Protein AF-A0A9P1BW49-F1 (afdb_monomer)

Sequence (326 aa):
MEIGYDTSLISPILDAELVFAEFCSALKKQFYSEGESVFSNGSIAEMMYVTSHGDFCLGEDEGQRERSFSGEHNYFAEVALYVEAVTHQCTLAAESFAEVFVLTAASLAAVLWLGPGWPGWPSARANSPMCTTMFVEYANEYIRIYSDSIARHDMGDALDIQQRCNQKACFSNSFYLDLNVDERKILRTIDLRELEEKEGRTPPIRFVEHMMESNEQLFLEQLRSSFVELDPTDGLHARYGEPKEQEKVESGILSLMALVRNDYEAFTAPQKGPNRLSTTQWQQLQGVLEWAEPTPELLGDAYLGKGTLKLKALTVTRNGAVACTA

InterPro domains:
  IPR000595 Cyclic nucleotide-binding domain [PS50042] (22-112)
  IPR014710 RmlC-like jelly roll fold [G3DSA:2.60.120.10] (14-116)
  IPR018490 Cyclic nucleotide-binding domain superfamily [SSF51206] (20-112)

pLDDT: mean 83.9, std 17.55, range [25.36, 98.44]

Solvent-accessible surface area (backbone atoms only — not comparable to full-atom values): 18881 Å² total; per-residue (Å²): 136,82,82,78,75,73,63,78,72,59,51,63,59,57,50,51,54,50,50,50,53,46,48,62,67,53,43,44,82,45,77,41,50,61,76,35,67,80,44,49,42,69,38,72,33,68,36,21,39,33,39,54,42,38,32,36,33,33,20,67,47,96,90,47,76,76,46,74,55,63,58,53,79,50,74,42,53,62,62,21,50,79,40,85,82,40,56,33,86,37,20,37,30,21,69,25,66,23,34,35,36,34,40,37,33,68,50,52,45,54,52,50,50,47,68,94,72,64,90,89,61,83,86,87,63,71,62,41,65,67,60,36,50,48,50,51,53,26,51,54,45,26,52,53,48,46,52,56,38,60,75,66,66,64,77,57,62,69,62,58,54,49,54,51,25,52,51,51,17,47,71,68,19,68,63,49,41,70,75,58,59,54,68,78,64,36,73,91,66,57,69,62,60,71,57,70,68,38,89,89,53,46,53,48,53,57,49,42,47,50,57,74,74,47,87,71,82,86,53,68,66,57,52,28,51,26,35,62,54,54,24,83,73,81,4,57,31,41,57,72,68,35,64,68,58,42,52,49,49,52,50,50,52,53,37,52,49,20,55,76,68,70,34,65,63,72,49,38,65,86,43,56,80,94,71,38,77,49,73,68,58,48,53,54,52,48,53,52,47,62,74,62,63,78,44,52,65,58,51,42,46,57,69,71,57,48,101,53,89,73,77,82,73,81,75,83,86,76,91,80,89,78,91,77,93,129

Structure (mmCIF, N/CA/C/O backbone):
data_AF-A0A9P1BW49-F1
#
_entry.id   AF-A0A9P1BW49-F1
#
loop_
_atom_site.group_PDB
_atom_site.id
_atom_site.type_symbol
_atom_site.label_atom_id
_atom_site.label_alt_id
_atom_site.label_comp_id
_atom_site.label_asym_id
_atom_site.label_entity_id
_atom_site.label_seq_id
_atom_site.pdbx_PDB_ins_code
_atom_site.Cartn_x
_atom_site.Cartn_y
_atom_site.Cartn_z
_atom_site.occupancy
_atom_site.B_iso_or_equiv
_atom_site.auth_seq_id
_atom_site.auth_comp_id
_atom_site.auth_asym_id
_atom_site.auth_atom_id
_atom_site.pdbx_PDB_model_num
ATOM 1 N N . MET A 1 1 ? 25.707 -38.884 10.960 1.00 38.16 1 MET A N 1
ATOM 2 C CA . MET A 1 1 ? 25.403 -37.758 10.058 1.00 38.16 1 MET A CA 1
ATOM 3 C C . MET A 1 1 ? 24.039 -37.262 10.494 1.00 38.16 1 MET A C 1
ATOM 5 O O . MET A 1 1 ? 23.032 -37.794 10.054 1.00 38.16 1 MET A O 1
ATOM 9 N N . GLU A 1 2 ? 24.023 -36.404 11.511 1.00 32.81 2 GLU A N 1
ATOM 10 C CA . GLU A 1 2 ? 22.788 -35.809 12.021 1.00 32.81 2 GLU A CA 1
ATOM 11 C C . GLU A 1 2 ? 22.379 -34.707 11.050 1.00 32.81 2 GLU A C 1
ATOM 13 O O . GLU A 1 2 ? 23.165 -33.806 10.756 1.00 32.81 2 GLU A O 1
ATOM 18 N N . ILE A 1 3 ? 21.174 -34.825 10.499 1.00 37.94 3 ILE A N 1
ATOM 19 C CA . ILE A 1 3 ? 20.542 -33.754 9.739 1.00 37.94 3 ILE A CA 1
ATOM 20 C C . ILE A 1 3 ? 20.136 -32.722 10.789 1.00 37.94 3 ILE A C 1
ATOM 22 O O . ILE A 1 3 ? 19.127 -32.888 11.470 1.00 37.94 3 ILE A O 1
ATOM 26 N N . GLY A 1 4 ? 20.981 -31.712 10.991 1.00 40.31 4 GLY A N 1
ATOM 27 C CA . GLY A 1 4 ? 20.629 -30.553 11.797 1.00 40.31 4 GLY A CA 1
ATOM 28 C C . GLY A 1 4 ? 19.467 -29.844 11.118 1.00 40.31 4 GLY A C 1
ATOM 29 O O . GLY A 1 4 ? 19.652 -29.227 10.071 1.00 40.31 4 GLY A O 1
ATOM 30 N N . TYR A 1 5 ? 18.266 -29.978 11.674 1.00 40.19 5 TYR A N 1
ATOM 31 C CA . TYR A 1 5 ? 17.154 -29.118 11.300 1.00 40.19 5 TYR A CA 1
ATOM 32 C C . TYR A 1 5 ? 17.507 -27.705 11.756 1.00 40.19 5 TYR A C 1
ATOM 34 O O . TYR A 1 5 ? 17.769 -27.478 12.937 1.00 40.19 5 TYR A O 1
ATOM 42 N N . ASP A 1 6 ? 17.573 -26.783 10.804 1.00 46.72 6 ASP A N 1
ATOM 43 C CA . ASP A 1 6 ? 17.852 -25.379 11.061 1.00 46.72 6 ASP A CA 1
ATOM 44 C C . ASP A 1 6 ? 16.687 -24.775 11.861 1.00 46.72 6 ASP A C 1
ATOM 46 O O . ASP A 1 6 ? 15.623 -24.456 11.330 1.00 46.72 6 ASP A O 1
ATOM 50 N N . THR A 1 7 ? 16.863 -24.677 13.180 1.00 48.06 7 THR A N 1
ATOM 51 C CA . THR A 1 7 ? 15.869 -24.134 14.118 1.00 48.06 7 THR A CA 1
ATOM 52 C C . THR A 1 7 ? 15.652 -22.628 13.945 1.00 48.06 7 THR A C 1
ATOM 54 O O . THR A 1 7 ? 14.779 -22.070 14.607 1.00 48.06 7 THR A O 1
ATOM 57 N N . SER A 1 8 ? 16.404 -21.957 13.062 1.00 55.28 8 SER A N 1
ATOM 58 C CA . SER A 1 8 ? 16.257 -20.520 12.798 1.00 55.28 8 SER A CA 1
ATOM 59 C C . SER A 1 8 ? 14.892 -20.139 12.212 1.00 55.28 8 SER A C 1
ATOM 61 O O . SER A 1 8 ? 14.438 -19.020 12.435 1.00 55.28 8 SER A O 1
ATOM 63 N N . LEU A 1 9 ? 14.192 -21.068 11.547 1.00 53.03 9 LEU A N 1
ATOM 64 C CA . LEU A 1 9 ? 12.862 -20.828 10.966 1.00 53.03 9 LEU A CA 1
ATOM 65 C C . LEU A 1 9 ? 11.690 -21.070 11.933 1.00 53.03 9 LEU A C 1
ATOM 67 O O . LEU A 1 9 ? 10.582 -20.623 11.659 1.00 53.03 9 LEU A O 1
ATOM 71 N N . ILE A 1 10 ? 11.907 -21.750 13.065 1.00 56.22 10 ILE A N 1
ATOM 72 C CA . ILE A 1 10 ? 10.852 -21.992 14.071 1.00 56.22 10 ILE A CA 1
ATOM 73 C C . ILE A 1 10 ? 10.679 -20.765 14.987 1.00 56.22 10 ILE A C 1
ATOM 75 O O . ILE A 1 10 ? 9.592 -20.523 15.506 1.00 56.22 10 ILE A O 1
ATOM 79 N N . SER A 1 11 ? 11.731 -19.956 15.146 1.00 63.47 11 SER A N 1
ATOM 80 C CA . SER A 1 11 ? 11.730 -18.776 16.024 1.00 63.47 11 SER A CA 1
ATOM 81 C C . SER A 1 11 ? 10.705 -17.691 15.639 1.00 63.47 11 SER A C 1
ATOM 83 O O . SER A 1 11 ? 9.986 -17.244 16.528 1.00 63.47 11 SER A O 1
ATOM 85 N N . PRO A 1 12 ? 10.564 -17.271 14.362 1.00 65.62 12 PRO A N 1
ATOM 86 C CA . PRO A 1 12 ? 9.748 -16.099 14.023 1.00 65.62 12 PRO A CA 1
ATOM 87 C C . PRO A 1 12 ? 8.241 -16.319 14.198 1.00 65.62 12 PRO A C 1
ATOM 89 O O . PRO A 1 12 ? 7.521 -15.392 14.557 1.00 65.62 12 PRO A O 1
ATOM 92 N N . ILE A 1 13 ? 7.763 -17.545 13.957 1.00 69.69 13 ILE A N 1
ATOM 93 C CA . ILE A 1 13 ? 6.340 -17.893 14.089 1.00 69.69 13 ILE A CA 1
ATOM 94 C C . ILE A 1 13 ? 5.928 -17.864 15.565 1.00 69.69 13 ILE A C 1
ATOM 96 O O . ILE A 1 13 ? 4.910 -17.269 15.910 1.00 69.69 13 ILE A O 1
ATOM 100 N N . LEU A 1 14 ? 6.755 -18.440 16.444 1.00 70.62 14 LEU A N 1
ATOM 101 C CA . LEU A 1 14 ? 6.507 -18.433 17.888 1.00 70.62 14 LEU A CA 1
ATOM 102 C C . LEU A 1 14 ? 6.538 -17.011 18.470 1.00 70.62 14 LEU A C 1
ATOM 104 O O . LEU A 1 14 ? 5.748 -16.692 19.360 1.00 70.62 14 LEU A O 1
ATOM 108 N N . ASP A 1 15 ? 7.407 -16.143 17.946 1.00 76.38 15 ASP A N 1
ATOM 109 C CA . ASP A 1 15 ? 7.458 -14.737 18.352 1.00 76.38 15 ASP A CA 1
ATOM 110 C C . ASP A 1 15 ? 6.184 -13.980 17.944 1.00 76.38 15 ASP A C 1
ATOM 112 O O . ASP A 1 15 ? 5.653 -13.200 18.736 1.00 76.38 15 ASP A O 1
ATOM 116 N N . ALA A 1 16 ? 5.659 -14.232 16.740 1.00 81.94 16 ALA A N 1
ATOM 117 C CA . ALA A 1 16 ? 4.427 -13.605 16.264 1.00 81.94 16 ALA A CA 1
ATOM 118 C C . ALA A 1 16 ? 3.202 -14.016 17.100 1.00 81.94 16 ALA A C 1
ATOM 120 O O . ALA A 1 16 ? 2.388 -13.163 17.453 1.00 81.94 16 ALA A O 1
ATOM 121 N N . GLU A 1 17 ? 3.090 -15.296 17.473 1.00 85.38 17 GLU A N 1
ATOM 122 C CA . GLU A 1 17 ? 2.011 -15.788 18.343 1.00 85.38 17 GLU A CA 1
ATOM 123 C C . GLU A 1 17 ? 2.044 -15.132 19.730 1.00 85.38 17 GLU A C 1
ATOM 125 O O . GLU A 1 17 ? 1.000 -14.740 20.261 1.00 85.38 17 GLU A O 1
ATOM 130 N N . LEU A 1 18 ? 3.238 -14.961 20.309 1.00 85.31 18 LEU A N 1
ATOM 131 C CA . LEU A 1 18 ? 3.393 -14.290 21.598 1.00 85.31 18 LEU A CA 1
ATOM 132 C C . LEU A 1 18 ? 3.017 -12.807 21.502 1.00 85.31 18 LEU A C 1
ATOM 134 O O . LEU A 1 18 ? 2.259 -12.313 22.336 1.00 85.31 18 LEU A O 1
ATOM 138 N N . VAL A 1 19 ? 3.511 -12.101 20.479 1.00 86.94 19 VAL A N 1
ATOM 139 C CA . VAL A 1 19 ? 3.176 -10.685 20.254 1.00 86.94 19 VAL A CA 1
ATOM 140 C C . VAL A 1 19 ? 1.673 -10.515 20.037 1.00 86.94 19 VAL A C 1
ATOM 142 O O . VAL A 1 19 ? 1.081 -9.585 20.579 1.00 86.94 19 VAL A O 1
ATOM 145 N N . PHE A 1 20 ? 1.029 -11.437 19.320 1.00 89.88 20 PHE A N 1
ATOM 146 C CA . PHE A 1 20 ? -0.420 -11.433 19.146 1.00 89.88 20 PHE A CA 1
ATOM 147 C C . PHE A 1 20 ? -1.173 -11.639 20.469 1.00 89.88 20 PHE A C 1
ATOM 149 O O . PHE A 1 20 ? -2.131 -10.917 20.750 1.00 89.88 20 PHE A O 1
ATOM 156 N N . ALA A 1 21 ? -0.735 -12.577 21.313 1.00 89.94 21 ALA A N 1
ATOM 157 C CA . ALA A 1 21 ? -1.332 -12.785 22.632 1.00 89.94 21 ALA A CA 1
ATOM 158 C C . ALA A 1 21 ? -1.193 -11.540 23.530 1.00 89.94 21 ALA A C 1
ATOM 160 O O . ALA A 1 21 ? -2.150 -11.146 24.200 1.00 89.94 21 ALA A O 1
ATOM 161 N N . GLU A 1 22 ? -0.031 -10.883 23.509 1.00 90.12 22 GLU A N 1
ATOM 162 C CA . GLU A 1 22 ? 0.202 -9.635 24.243 1.00 90.12 22 GLU A CA 1
ATOM 163 C C . GLU A 1 22 ? -0.652 -8.485 23.686 1.00 90.12 22 GLU A C 1
ATOM 165 O O . GLU A 1 22 ? -1.265 -7.753 24.465 1.00 90.12 22 GLU A O 1
ATOM 170 N N . PHE A 1 23 ? -0.792 -8.376 22.361 1.00 91.75 23 PHE A N 1
ATOM 171 C CA . PHE A 1 23 ? -1.699 -7.423 21.715 1.00 91.75 23 PHE A CA 1
ATOM 172 C C . PHE A 1 23 ? -3.146 -7.629 22.179 1.00 91.75 23 PHE A C 1
ATOM 174 O O . PHE A 1 23 ? -3.810 -6.675 22.586 1.00 91.75 23 PHE A O 1
ATOM 181 N N . CYS A 1 24 ? -3.614 -8.880 22.210 1.00 93.12 24 CYS A N 1
ATOM 182 C CA . CYS A 1 24 ? -4.937 -9.219 22.732 1.00 93.12 24 CYS A CA 1
ATOM 183 C C . CYS A 1 24 ? -5.092 -8.822 24.207 1.00 93.12 24 CYS A C 1
ATOM 185 O O . CYS A 1 24 ? -6.151 -8.350 24.609 1.00 93.12 24 CYS A O 1
ATOM 187 N N . SER A 1 25 ? -4.039 -8.977 25.015 1.00 92.94 25 SER A N 1
ATOM 188 C CA . SER A 1 25 ? -4.052 -8.588 26.431 1.00 92.94 25 SER A CA 1
ATOM 189 C C . SER A 1 25 ? -4.035 -7.069 26.652 1.00 92.94 25 SER A C 1
ATOM 191 O O . SER A 1 25 ? -4.512 -6.587 27.681 1.00 92.94 25 SER A O 1
ATOM 193 N N . ALA A 1 26 ? -3.503 -6.310 25.691 1.00 94.81 26 ALA A N 1
ATOM 194 C CA . ALA A 1 26 ? -3.429 -4.854 25.743 1.00 94.81 26 ALA A CA 1
ATOM 195 C C . ALA A 1 26 ? -4.765 -4.175 25.403 1.00 94.81 26 ALA A C 1
ATOM 197 O O . ALA A 1 26 ? -4.957 -3.004 25.748 1.00 94.81 26 ALA A O 1
ATOM 198 N N . LEU A 1 27 ? -5.690 -4.897 24.761 1.00 97.19 27 LEU A N 1
ATOM 199 C CA . LEU A 1 27 ? -7.037 -4.417 24.478 1.00 97.19 27 LEU A CA 1
ATOM 200 C C . LEU A 1 27 ? -7.821 -4.205 25.775 1.00 97.19 27 LEU A C 1
ATOM 202 O O . LEU A 1 27 ? -7.974 -5.105 26.603 1.00 97.19 27 LEU A O 1
ATOM 206 N N . LYS A 1 28 ? -8.370 -3.001 25.939 1.00 98.06 28 LYS A N 1
ATOM 207 C CA . LYS A 1 28 ? -9.225 -2.664 27.078 1.00 98.06 28 LYS A CA 1
ATOM 208 C C . LYS A 1 28 ? -10.680 -2.743 26.668 1.00 98.06 28 LYS A C 1
ATOM 210 O O . LYS A 1 28 ? -11.101 -2.091 25.721 1.00 98.06 28 LYS A O 1
ATOM 215 N N . LYS A 1 29 ? -11.454 -3.512 27.418 1.00 98.00 29 LYS A N 1
ATOM 216 C CA . LYS A 1 29 ? -12.894 -3.635 27.219 1.00 98.00 29 LYS A CA 1
ATOM 217 C C . LYS A 1 29 ? -13.623 -2.423 27.798 1.00 98.00 29 LYS A C 1
ATOM 219 O O . LYS A 1 29 ? -13.400 -2.073 28.957 1.00 98.00 29 LYS A O 1
ATOM 224 N N . GLN A 1 30 ? -14.493 -1.815 27.001 1.00 98.44 30 GLN A N 1
ATOM 225 C CA . GLN A 1 30 ? -15.404 -0.744 27.393 1.00 98.44 30 GLN A CA 1
ATOM 226 C C . GLN A 1 30 ? -16.845 -1.139 27.068 1.00 98.44 30 GLN A C 1
ATOM 228 O O . GLN A 1 30 ? -17.098 -1.920 26.147 1.00 98.44 30 GLN A O 1
ATOM 233 N N . PHE A 1 31 ? -17.776 -0.620 27.862 1.00 98.19 31 PHE A N 1
ATOM 234 C CA . PHE A 1 31 ? -19.201 -0.875 27.713 1.00 98.19 31 PHE A CA 1
ATOM 235 C C . PHE A 1 31 ? -19.929 0.433 27.477 1.00 98.19 31 PHE A C 1
ATOM 237 O O . PHE A 1 31 ? -19.641 1.415 28.158 1.00 98.19 31 PHE A O 1
ATOM 244 N N . TYR A 1 32 ? -20.891 0.390 26.566 1.00 98.19 32 TYR A N 1
ATOM 245 C CA . TYR A 1 32 ? -21.710 1.528 26.185 1.00 98.19 32 TYR A CA 1
ATOM 246 C C . TYR A 1 32 ? -23.181 1.178 26.376 1.00 98.19 32 TYR A C 1
ATOM 248 O O . TYR A 1 32 ? -23.611 0.049 26.108 1.00 98.19 32 TYR A O 1
ATOM 256 N N . SER A 1 33 ? -23.942 2.137 26.891 1.00 98.19 33 SER A N 1
ATOM 257 C CA . SER A 1 33 ? -25.391 2.002 27.040 1.00 98.19 33 SER A CA 1
ATOM 258 C C . SER A 1 33 ? -26.104 2.308 25.723 1.00 98.19 33 SER A C 1
ATOM 260 O O . SER A 1 33 ? -25.558 2.975 24.849 1.00 98.19 33 SER A O 1
ATOM 262 N N . GLU A 1 34 ? -27.350 1.854 25.589 1.00 97.69 34 GLU A N 1
ATOM 263 C CA . GLU A 1 34 ? -28.186 2.200 24.435 1.00 97.69 34 GLU A CA 1
ATOM 264 C C . GLU A 1 34 ? -28.306 3.727 24.279 1.00 97.69 34 GLU A C 1
ATOM 266 O O . GLU A 1 34 ? -28.638 4.443 25.227 1.00 97.69 34 GLU A O 1
ATOM 271 N N . GLY A 1 35 ? -28.036 4.210 23.067 1.00 95.38 35 GLY A N 1
ATOM 272 C CA . GLY A 1 35 ? -28.029 5.623 22.697 1.00 95.38 35 GLY A CA 1
ATOM 273 C C . GLY A 1 35 ? -26.725 6.363 23.007 1.00 95.38 35 GLY A C 1
ATOM 274 O O . GLY A 1 35 ? -26.623 7.541 22.675 1.00 95.38 35 GLY A O 1
ATOM 275 N N . GLU A 1 36 ? -25.738 5.717 23.631 1.00 97.50 36 GLU A N 1
ATOM 276 C CA . GLU A 1 36 ? -24.445 6.332 23.932 1.00 97.50 36 GLU A CA 1
ATOM 277 C C . GLU A 1 36 ? -23.532 6.342 22.697 1.00 97.50 36 GLU A C 1
ATOM 279 O O . GLU A 1 36 ? -23.382 5.333 22.000 1.00 97.50 36 GLU A O 1
ATOM 284 N N . SER A 1 37 ? -22.898 7.485 22.434 1.00 97.44 37 SER A N 1
ATOM 285 C CA . SER A 1 37 ? -21.881 7.609 21.389 1.00 97.44 37 SER A CA 1
ATOM 286 C C . SER A 1 37 ? -20.576 6.954 21.846 1.00 97.44 37 SER A C 1
ATOM 288 O O . SER A 1 37 ? -20.018 7.319 22.880 1.00 97.44 37 SER A O 1
ATOM 290 N N . VAL A 1 38 ? -20.060 6.017 21.050 1.00 97.19 38 VAL A N 1
ATOM 291 C CA . VAL A 1 38 ? -18.715 5.445 21.218 1.00 97.19 38 VAL A CA 1
ATOM 292 C C . VAL A 1 38 ? -17.663 6.509 20.905 1.00 97.19 38 VAL A C 1
ATOM 294 O O . VAL A 1 38 ? -16.709 6.689 21.660 1.00 97.19 38 VAL A O 1
ATOM 297 N N . PHE A 1 39 ? -17.873 7.238 19.808 1.00 97.56 39 PHE A N 1
ATOM 298 C CA . PHE A 1 39 ? -17.156 8.458 19.443 1.00 97.56 39 PHE A CA 1
ATOM 299 C C . PHE A 1 39 ? -18.042 9.326 18.543 1.00 97.56 39 PHE A C 1
ATOM 301 O O . PHE A 1 39 ? -18.957 8.816 17.891 1.00 97.56 39 PHE A O 1
ATOM 308 N N . SER A 1 40 ? -17.743 10.622 18.477 1.00 97.00 40 SER A N 1
ATOM 309 C CA . SER A 1 40 ? -18.514 11.593 17.695 1.00 97.00 40 SER A CA 1
ATOM 310 C C . SER A 1 40 ? -17.691 12.154 16.541 1.00 97.00 40 SER A C 1
ATOM 312 O O . SER A 1 40 ? -16.479 12.342 16.655 1.00 97.00 40 SER A O 1
ATOM 314 N N . ASN A 1 41 ? -18.356 12.476 15.436 1.00 95.75 41 ASN A N 1
ATOM 315 C CA . ASN A 1 41 ? -17.726 13.144 14.305 1.00 95.75 41 ASN A CA 1
ATOM 316 C C . ASN A 1 41 ? -17.037 14.450 14.746 1.00 95.75 41 ASN A C 1
ATOM 318 O O . ASN A 1 41 ? -17.558 15.212 15.561 1.00 95.75 41 ASN A O 1
ATOM 322 N N . GLY A 1 42 ? -15.831 14.690 14.234 1.00 95.50 42 GLY A N 1
ATOM 323 C CA . GLY A 1 42 ? -15.003 15.843 14.576 1.00 95.50 42 GLY A CA 1
ATOM 324 C C . GLY A 1 42 ? -14.263 15.745 15.914 1.00 95.50 42 GLY A C 1
ATOM 325 O O . GLY A 1 42 ? -13.393 16.581 16.167 1.00 95.50 42 GLY A O 1
ATOM 326 N N . SER A 1 43 ? -14.533 14.741 16.760 1.00 97.25 43 SER A N 1
ATOM 327 C CA . SER A 1 43 ? -13.742 14.535 17.977 1.00 97.25 43 SER A CA 1
ATOM 328 C C . SER A 1 43 ? -12.355 13.988 17.641 1.00 97.25 43 SER A C 1
ATOM 330 O O . SER A 1 43 ? -12.156 13.336 16.615 1.00 97.25 43 SER A O 1
ATOM 332 N N . ILE A 1 44 ? -11.377 14.248 18.510 1.00 97.75 44 ILE A N 1
ATOM 333 C CA . ILE A 1 44 ? -10.027 13.698 18.356 1.00 97.75 44 ILE A CA 1
ATOM 334 C C . ILE A 1 44 ? -10.073 12.191 18.630 1.00 97.75 44 ILE A C 1
ATOM 336 O O . ILE A 1 44 ? -10.615 11.754 19.644 1.00 97.75 44 ILE A O 1
ATOM 340 N N . ALA A 1 45 ? -9.499 11.412 17.721 1.00 97.62 45 ALA A N 1
ATOM 341 C CA . ALA A 1 45 ? -9.311 9.982 17.857 1.00 97.62 45 ALA A CA 1
ATOM 342 C C . ALA A 1 45 ? -8.014 9.709 18.630 1.00 97.62 45 ALA A C 1
ATOM 344 O O . ALA A 1 45 ? -6.915 9.942 18.132 1.00 97.62 45 ALA A O 1
ATOM 345 N N . GLU A 1 46 ? -8.147 9.219 19.862 1.00 97.06 46 GLU A N 1
ATOM 346 C CA . GLU A 1 46 ? -7.011 8.881 20.740 1.00 97.06 46 GLU A CA 1
ATOM 347 C C . GLU A 1 46 ? -6.690 7.375 20.753 1.00 97.06 46 GLU A C 1
ATOM 349 O O . GLU A 1 46 ? -5.662 6.939 21.280 1.00 97.06 46 GLU A O 1
ATOM 354 N N . MET A 1 47 ? -7.594 6.560 20.208 1.00 97.81 47 MET A N 1
ATOM 355 C CA . MET A 1 47 ? -7.534 5.104 20.249 1.00 97.81 47 MET A CA 1
ATOM 356 C C . MET A 1 47 ? -8.231 4.482 19.041 1.00 97.81 47 MET A C 1
ATOM 358 O O . MET A 1 47 ? -9.096 5.099 18.423 1.00 97.81 47 MET A O 1
ATOM 362 N N . MET A 1 48 ? -7.849 3.245 18.733 1.00 97.81 48 MET A N 1
ATOM 363 C CA . MET A 1 48 ? -8.578 2.371 17.822 1.00 97.81 48 MET A CA 1
ATOM 364 C C . MET A 1 48 ? -9.694 1.659 18.587 1.00 97.81 48 MET A C 1
ATOM 366 O O . MET A 1 48 ? -9.494 1.260 19.738 1.00 97.81 48 MET A O 1
ATOM 370 N N . TYR A 1 49 ? -10.828 1.445 17.927 1.00 97.81 49 TYR A N 1
ATOM 371 C CA . TYR A 1 49 ? -11.998 0.761 18.471 1.00 97.81 49 TYR A CA 1
ATOM 372 C C . TYR A 1 49 ? -12.278 -0.512 17.674 1.00 97.81 49 TYR A C 1
ATOM 374 O O . TYR A 1 49 ? -12.217 -0.499 16.446 1.00 97.81 49 TYR A O 1
ATOM 382 N N . VAL A 1 50 ? -12.611 -1.597 18.368 1.00 97.19 50 VAL A N 1
ATOM 383 C CA . VAL A 1 50 ? -13.017 -2.877 17.781 1.00 97.19 50 VAL A CA 1
ATOM 384 C C . VAL A 1 50 ? -14.347 -3.283 18.391 1.00 97.19 50 VAL A C 1
ATOM 386 O O . VAL A 1 50 ? -14.429 -3.551 19.593 1.00 97.19 50 VAL A O 1
ATOM 389 N N . THR A 1 51 ? -15.401 -3.315 17.584 1.00 97.12 51 THR A N 1
ATOM 390 C CA . THR A 1 51 ? -16.723 -3.735 18.056 1.00 97.12 51 THR A CA 1
ATOM 391 C C . THR A 1 51 ? -16.740 -5.239 18.343 1.00 97.12 51 THR A C 1
ATOM 393 O O . THR A 1 51 ? -16.067 -6.033 17.683 1.00 97.12 51 THR A O 1
ATOM 396 N N . SER A 1 52 ? -17.468 -5.649 19.382 1.00 96.19 52 SER A N 1
ATOM 397 C CA . SER A 1 52 ? -17.516 -7.047 19.827 1.00 96.19 52 SER A CA 1
ATOM 398 C C . SER A 1 52 ? -18.947 -7.556 19.939 1.00 96.19 52 SER A C 1
ATOM 400 O O . SER A 1 52 ? -19.354 -8.439 19.189 1.00 96.19 52 SER A O 1
ATOM 402 N N . HIS A 1 53 ? -19.730 -6.980 20.851 1.00 96.94 53 HIS A N 1
ATOM 403 C CA . HIS A 1 53 ? -21.112 -7.381 21.098 1.00 96.94 53 HIS A CA 1
ATOM 404 C C . HIS A 1 53 ? -22.025 -6.157 21.118 1.00 96.94 53 HIS A C 1
ATOM 406 O O . HIS A 1 53 ? -21.587 -5.075 21.500 1.00 96.94 53 HIS A O 1
ATOM 412 N N . GLY A 1 54 ? -23.285 -6.344 20.732 1.00 97.12 54 GLY A N 1
ATOM 413 C CA . GLY A 1 54 ? -24.289 -5.290 20.635 1.00 97.12 54 GLY A CA 1
ATOM 414 C C . GLY A 1 54 ? -24.577 -4.849 19.201 1.00 97.12 54 GLY A C 1
ATOM 415 O O . GLY A 1 54 ? -23.956 -5.320 18.242 1.00 97.12 54 GLY A O 1
ATOM 416 N N . ASP A 1 55 ? -25.548 -3.951 19.104 1.00 97.50 55 ASP A N 1
ATOM 417 C CA . ASP A 1 55 ? -25.987 -3.293 17.884 1.00 97.50 55 ASP A CA 1
ATOM 418 C C . ASP A 1 55 ? -25.395 -1.885 17.840 1.00 97.50 55 ASP A C 1
ATOM 420 O O . ASP A 1 55 ? -25.355 -1.179 18.852 1.00 97.50 55 ASP A O 1
ATOM 424 N N . PHE A 1 56 ? -24.930 -1.476 16.666 1.00 96.94 56 PHE A N 1
ATOM 425 C CA . PHE A 1 56 ? -24.278 -0.191 16.453 1.00 96.94 56 PHE A CA 1
ATOM 426 C C . PHE A 1 56 ? -24.877 0.508 15.241 1.00 96.94 56 PHE A C 1
ATOM 428 O O . PHE A 1 56 ? -25.272 -0.150 14.277 1.00 96.94 56 PHE A O 1
ATOM 435 N N . CYS A 1 57 ? -24.864 1.839 15.260 1.00 95.62 57 CYS A N 1
ATOM 436 C CA . CYS A 1 57 ? -25.144 2.656 14.090 1.00 95.62 57 CYS A CA 1
ATOM 437 C C . CYS A 1 57 ? -24.030 3.670 13.819 1.00 95.62 57 CYS A C 1
ATOM 439 O O . CYS A 1 57 ? -23.418 4.225 14.733 1.00 95.62 57 CYS A O 1
ATOM 441 N N . LEU A 1 58 ? -23.777 3.885 12.532 1.00 95.12 58 LEU A N 1
ATOM 442 C CA . LEU A 1 58 ? -22.838 4.851 11.983 1.00 95.12 58 LEU A CA 1
ATOM 443 C C . LEU A 1 58 ? -23.619 5.966 11.274 1.00 95.12 58 LEU A C 1
ATOM 445 O O . LEU A 1 58 ? -24.601 5.683 10.577 1.00 95.12 58 LEU A O 1
ATOM 449 N N . GLY A 1 59 ? -23.169 7.210 11.422 1.00 93.00 59 GLY A N 1
ATOM 450 C CA . GLY A 1 59 ? -23.676 8.356 10.660 1.00 93.00 59 GLY A CA 1
ATOM 451 C C . GLY A 1 59 ? -22.809 9.605 10.816 1.00 93.00 59 GLY A C 1
ATOM 452 O O . GLY A 1 59 ? -21.899 9.631 11.645 1.00 93.00 59 GLY A O 1
ATOM 453 N N . GLU A 1 60 ? -23.061 10.642 10.015 1.00 87.88 60 GLU A N 1
ATOM 454 C CA . GLU A 1 60 ? -22.281 11.890 10.057 1.00 87.88 60 GLU A CA 1
ATOM 455 C C . GLU A 1 60 ? -22.521 12.692 11.346 1.00 87.88 60 GLU A C 1
ATOM 457 O O . GLU A 1 60 ? -21.566 13.140 11.980 1.00 87.88 60 GLU A O 1
ATOM 462 N N . ASP A 1 61 ? -23.779 12.811 11.772 1.00 86.12 61 ASP A N 1
ATOM 463 C CA . ASP A 1 61 ? -24.204 13.624 12.915 1.00 86.12 61 ASP A CA 1
ATOM 464 C C . ASP A 1 61 ? -24.971 12.797 13.956 1.00 86.12 61 ASP A C 1
ATOM 466 O O . ASP A 1 61 ? -25.565 11.758 13.651 1.00 86.12 61 ASP A O 1
ATOM 470 N N . GLU A 1 62 ? -25.024 13.291 15.198 1.00 78.94 62 GLU A N 1
ATOM 471 C CA . GLU A 1 62 ? -25.830 12.677 16.257 1.00 78.94 62 GLU A CA 1
ATOM 472 C C . GLU A 1 62 ? -27.306 12.565 15.834 1.00 78.94 62 GLU A C 1
ATOM 474 O O . GLU A 1 62 ? -28.004 13.556 15.615 1.00 78.94 62 GLU A O 1
ATOM 479 N N . GLY A 1 63 ? -27.790 11.325 15.726 1.00 77.00 63 GLY A N 1
ATOM 480 C CA . GLY A 1 63 ? -29.174 11.009 15.370 1.00 77.00 63 GLY A CA 1
ATOM 481 C C . GLY A 1 63 ? -29.422 10.739 13.883 1.00 77.00 63 GLY A C 1
ATOM 482 O O . GLY A 1 63 ? -30.509 10.261 13.549 1.00 77.00 63 GLY A O 1
ATOM 483 N N . GLN A 1 64 ? -28.445 10.967 13.000 1.00 84.19 64 GLN A N 1
ATOM 484 C CA . GLN A 1 64 ? -28.508 10.460 11.629 1.00 84.19 64 GLN A CA 1
ATOM 485 C C . GLN A 1 64 ? -27.983 9.024 11.584 1.00 84.19 64 GLN A C 1
ATOM 487 O O . GLN A 1 64 ? -26.890 8.737 12.058 1.00 84.19 64 GLN A O 1
ATOM 492 N N . ARG A 1 65 ? -28.788 8.109 11.035 1.00 85.50 65 ARG A N 1
ATOM 493 C CA . ARG A 1 65 ? -28.432 6.692 10.889 1.00 85.50 65 ARG A CA 1
ATOM 494 C C . ARG A 1 65 ? -28.232 6.383 9.417 1.00 85.50 65 ARG A C 1
ATOM 496 O O . ARG A 1 65 ? -29.199 6.399 8.657 1.00 85.50 65 ARG A O 1
ATOM 503 N N . GLU A 1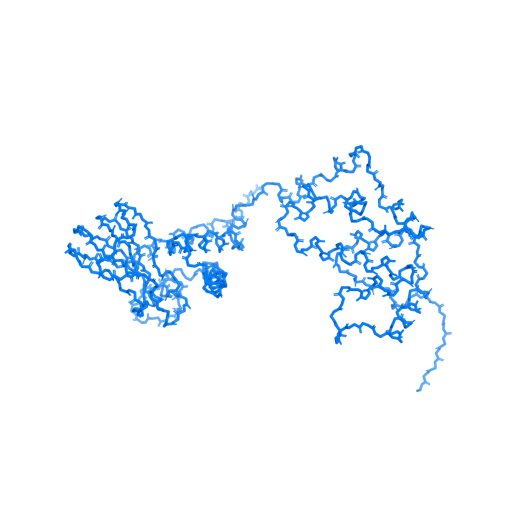 66 ? -27.001 6.087 9.034 1.00 88.62 66 GLU A N 1
ATOM 504 C CA . GLU A 1 66 ? -26.665 5.690 7.666 1.00 88.62 66 GLU A CA 1
ATOM 505 C C . GLU A 1 66 ? -26.520 4.177 7.554 1.00 88.62 66 GLU A C 1
ATOM 507 O O . GLU A 1 66 ? -27.052 3.564 6.627 1.00 88.62 66 GLU A O 1
ATOM 512 N N . ARG A 1 67 ? -25.845 3.560 8.530 1.00 91.56 67 ARG A N 1
ATOM 513 C CA . ARG A 1 67 ? -25.552 2.127 8.529 1.00 91.56 67 ARG A CA 1
ATOM 514 C C . ARG A 1 67 ? -25.683 1.559 9.934 1.00 91.56 67 ARG A C 1
ATOM 516 O O . ARG A 1 67 ? -25.040 2.056 10.849 1.00 91.56 67 ARG A O 1
ATOM 523 N N . SER A 1 68 ? -26.473 0.500 10.088 1.00 93.69 68 SER A N 1
ATOM 524 C CA . SER A 1 68 ? -26.538 -0.284 11.327 1.00 93.69 68 SER A CA 1
ATOM 525 C C . SER A 1 68 ? -25.941 -1.668 11.106 1.00 93.69 68 SER A C 1
ATOM 527 O O . SER A 1 68 ? -26.091 -2.248 10.028 1.00 93.69 68 SER A O 1
ATOM 529 N N . PHE A 1 69 ? -25.281 -2.204 12.125 1.00 94.69 69 PHE A N 1
ATOM 530 C CA . PHE A 1 69 ? -24.709 -3.549 12.117 1.00 94.69 69 PHE A CA 1
ATOM 531 C C . PHE A 1 69 ? -24.759 -4.164 13.521 1.00 94.69 69 PHE A C 1
ATOM 533 O O . PHE A 1 69 ? -24.813 -3.452 14.522 1.00 94.69 69 PHE A O 1
ATOM 540 N N . SER A 1 70 ? -24.768 -5.497 13.592 1.00 94.69 70 SER A N 1
ATOM 541 C CA . SER A 1 70 ? -24.957 -6.257 14.834 1.00 94.69 70 SER A CA 1
ATOM 542 C C . SER A 1 70 ? -23.911 -7.354 14.953 1.00 94.69 70 SER A C 1
ATOM 544 O O . SER A 1 70 ? -23.758 -8.162 14.037 1.00 94.69 70 SER A O 1
ATOM 546 N N . GLY A 1 71 ? -23.187 -7.385 16.075 1.00 83.62 71 GLY A N 1
ATOM 547 C CA . GLY A 1 71 ? -22.231 -8.456 16.389 1.00 83.62 71 GLY A CA 1
ATOM 548 C C . GLY A 1 71 ? -21.048 -8.603 15.422 1.00 83.62 71 GLY A C 1
ATOM 549 O O . GLY A 1 71 ? -20.368 -9.627 15.448 1.00 83.62 71 GLY A O 1
ATOM 550 N N . GLU A 1 72 ? -20.802 -7.617 14.560 1.00 85.81 72 GLU A N 1
ATOM 551 C CA . GLU A 1 72 ? -19.654 -7.610 13.654 1.00 85.81 72 GLU A CA 1
ATOM 552 C C . GLU A 1 72 ? -18.402 -7.067 14.357 1.00 85.81 72 GLU A C 1
ATOM 554 O O . GLU A 1 72 ? -18.479 -6.131 15.158 1.00 85.81 72 GLU A O 1
ATOM 559 N N . HIS A 1 73 ? -17.237 -7.632 14.027 1.00 92.94 73 HIS A N 1
ATOM 560 C CA . HIS A 1 73 ? -15.927 -7.170 14.495 1.00 92.94 73 HIS A CA 1
ATOM 561 C C . HIS A 1 73 ? -15.346 -6.121 13.548 1.00 92.94 73 HIS A C 1
ATOM 563 O O . HIS A 1 73 ? -14.434 -6.397 12.769 1.00 92.94 73 HIS A O 1
ATOM 569 N N . ASN A 1 74 ? -15.915 -4.921 13.601 1.00 94.38 74 ASN A N 1
ATOM 570 C CA . ASN A 1 74 ? -15.499 -3.787 12.792 1.00 94.38 74 ASN A CA 1
ATOM 571 C C . ASN A 1 74 ? -14.428 -2.970 13.526 1.00 94.38 74 ASN A C 1
ATOM 573 O O . ASN A 1 74 ? -14.488 -2.791 14.745 1.00 94.38 74 ASN A O 1
ATOM 577 N N . TYR A 1 75 ? -13.451 -2.478 12.764 1.00 93.50 75 TYR A N 1
ATOM 578 C CA . TYR A 1 75 ? -12.336 -1.670 13.254 1.00 93.50 75 TYR A CA 1
ATOM 579 C C . TYR A 1 75 ? -12.580 -0.209 12.891 1.00 93.50 75 TYR A C 1
ATOM 581 O O . TYR A 1 75 ? -12.912 0.097 11.746 1.00 93.50 75 TYR A O 1
ATOM 589 N N . PHE A 1 76 ? -12.402 0.686 13.860 1.00 95.75 76 PHE A N 1
ATOM 590 C CA . PHE A 1 76 ? -12.555 2.123 13.667 1.00 95.75 76 PHE A CA 1
ATOM 591 C C . PHE A 1 76 ? -11.338 2.880 14.185 1.00 95.75 76 PHE A C 1
ATOM 593 O O . PHE A 1 76 ? -10.794 2.559 15.243 1.00 95.75 76 PHE A O 1
ATOM 600 N N . ALA A 1 77 ? -10.971 3.940 13.465 1.00 96.06 77 ALA A N 1
ATOM 601 C CA . ALA A 1 77 ? -9.935 4.893 13.855 1.00 96.06 77 ALA A CA 1
ATOM 602 C C . ALA A 1 77 ? -8.556 4.253 14.099 1.00 96.06 77 ALA A C 1
ATOM 604 O O . ALA A 1 77 ? -7.775 4.735 14.914 1.00 96.06 77 ALA A O 1
ATOM 605 N N . GLU A 1 78 ? -8.214 3.208 13.343 1.00 97.19 78 GLU A N 1
ATOM 606 C CA . GLU A 1 78 ? -6.891 2.565 13.386 1.00 97.19 78 GLU A CA 1
ATOM 607 C C . GLU A 1 78 ? -5.742 3.563 13.172 1.00 97.19 78 GLU A C 1
ATOM 609 O O . GLU A 1 78 ? -4.699 3.471 13.813 1.00 97.19 78 GLU A O 1
ATOM 614 N N . VAL A 1 79 ? -5.976 4.600 12.360 1.00 96.88 79 VAL A N 1
ATOM 615 C CA . VAL A 1 79 ? -5.033 5.704 12.123 1.00 96.88 79 VAL A CA 1
ATOM 616 C C . VAL A 1 79 ? -4.552 6.392 13.413 1.00 96.88 79 VAL A C 1
ATOM 618 O O . VAL A 1 79 ? -3.414 6.859 13.458 1.00 96.88 79 VAL A O 1
ATOM 621 N N . ALA A 1 80 ? -5.370 6.415 14.472 1.00 97.44 80 ALA A N 1
ATOM 622 C CA . ALA A 1 80 ? -5.027 7.012 15.766 1.00 97.44 80 ALA A CA 1
ATOM 623 C C . ALA A 1 80 ? -3.900 6.264 16.496 1.00 97.44 80 ALA A C 1
ATOM 625 O O . ALA A 1 80 ? -3.291 6.795 17.423 1.00 97.44 80 ALA A O 1
ATOM 626 N N . LEU A 1 81 ? -3.591 5.032 16.079 1.00 97.38 81 LEU A N 1
ATOM 627 C CA . LEU A 1 81 ? -2.438 4.290 16.581 1.00 97.38 81 LEU A CA 1
ATOM 628 C C . LEU A 1 81 ? -1.109 4.835 16.038 1.00 97.38 81 LEU A C 1
ATOM 630 O O . LEU A 1 81 ? -0.065 4.560 16.629 1.00 97.38 81 LEU A O 1
ATOM 634 N N . TYR A 1 82 ? -1.135 5.570 14.919 1.00 96.06 82 TYR A N 1
ATOM 635 C CA . TYR A 1 82 ? 0.063 5.959 14.162 1.00 96.06 82 TYR A CA 1
ATOM 636 C C . TYR A 1 82 ? 0.254 7.471 14.056 1.00 96.06 82 TYR A C 1
ATOM 638 O O . TYR A 1 82 ? 1.385 7.940 13.935 1.00 96.06 82 TYR A O 1
ATOM 646 N N . VAL A 1 83 ? -0.845 8.228 14.058 1.00 96.56 83 VA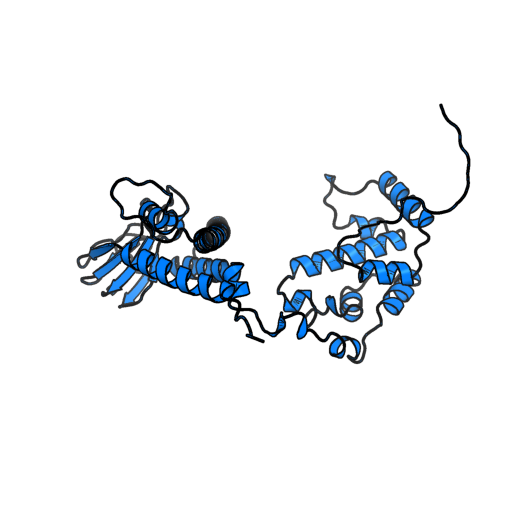L A N 1
ATOM 647 C CA . VAL A 1 83 ? -0.849 9.674 13.836 1.00 96.56 83 VAL A CA 1
ATOM 648 C C . VAL A 1 83 ? -1.576 10.358 14.985 1.00 96.56 83 VAL A C 1
ATOM 650 O O . VAL A 1 83 ? -2.700 10.000 15.330 1.00 96.56 83 VAL A O 1
ATOM 653 N N . GLU A 1 84 ? -0.936 11.370 15.563 1.00 94.75 84 GLU A N 1
ATOM 654 C CA . GLU A 1 84 ? -1.537 12.192 16.609 1.00 94.75 84 GLU A CA 1
ATOM 655 C C . GLU A 1 84 ? -2.587 13.154 16.035 1.00 94.75 84 GLU A C 1
ATOM 657 O O . GLU A 1 84 ? -2.475 13.625 14.903 1.00 94.75 84 GLU A O 1
ATOM 662 N N . ALA A 1 85 ? -3.583 13.496 16.856 1.00 93.50 85 ALA A N 1
ATOM 663 C CA . ALA A 1 85 ? -4.581 14.529 16.567 1.00 93.50 85 ALA A CA 1
ATOM 664 C C . ALA A 1 85 ? -5.421 14.307 15.289 1.00 93.50 85 ALA A C 1
ATOM 666 O O . ALA A 1 85 ? -5.905 15.268 14.689 1.00 93.50 85 ALA A O 1
ATOM 667 N N . VAL A 1 86 ? -5.639 13.053 14.879 1.00 95.19 86 VAL A N 1
ATOM 668 C CA . VAL A 1 86 ? -6.609 12.735 13.819 1.00 95.19 86 VAL A CA 1
ATOM 669 C C . VAL A 1 86 ? -8.024 12.897 14.361 1.00 95.19 86 VAL A C 1
ATOM 671 O O . VAL A 1 86 ? -8.291 12.513 15.494 1.00 95.19 86 VAL A O 1
ATOM 674 N N . THR A 1 87 ? -8.944 13.448 13.570 1.00 96.06 87 THR A N 1
ATOM 675 C CA . THR A 1 87 ? -10.356 13.557 13.954 1.00 96.06 87 THR A CA 1
ATOM 676 C C . THR A 1 87 ? -11.198 12.446 13.337 1.00 96.06 87 THR A C 1
ATOM 678 O O . THR A 1 87 ? -10.985 12.048 12.185 1.00 96.06 87 THR A O 1
ATOM 681 N N . HIS A 1 88 ? -12.183 11.963 14.093 1.00 95.62 88 HIS A N 1
ATOM 682 C CA . HIS A 1 88 ? -13.219 11.077 13.575 1.00 95.62 88 HIS A CA 1
ATOM 683 C C . HIS A 1 88 ? -13.989 11.774 12.447 1.00 95.62 88 HIS A C 1
ATOM 685 O O . HIS A 1 88 ? -14.292 12.960 12.550 1.00 95.62 88 HIS A O 1
ATOM 691 N N . GLN A 1 89 ? -14.283 11.038 11.374 1.00 92.12 89 GLN A N 1
ATOM 692 C CA . GLN A 1 89 ? -15.049 11.527 10.213 1.00 92.12 89 GLN A CA 1
ATOM 693 C C . GLN A 1 89 ? -16.526 11.103 10.260 1.00 92.12 89 GLN A C 1
ATOM 695 O O . GLN A 1 89 ? -17.289 11.373 9.343 1.00 92.12 89 GLN A O 1
ATOM 700 N N . CYS A 1 90 ? -16.910 10.369 11.300 1.00 93.56 90 CYS A N 1
ATOM 701 C CA . CYS A 1 90 ? -18.250 9.846 11.518 1.00 93.56 90 CYS A CA 1
ATOM 702 C C . CYS A 1 90 ? -18.494 9.703 13.022 1.00 93.56 90 CYS A C 1
ATOM 704 O O . CYS A 1 90 ? -17.561 9.750 13.827 1.00 93.56 90 CYS A O 1
ATOM 706 N N . THR A 1 91 ? -19.755 9.522 13.380 1.00 95.50 91 THR A N 1
ATOM 707 C CA . THR A 1 91 ? -20.230 9.197 14.721 1.00 95.50 91 THR A CA 1
ATOM 708 C C . THR A 1 91 ? -20.594 7.719 14.755 1.00 95.50 91 THR A C 1
ATOM 710 O O . THR A 1 91 ? -21.338 7.245 13.897 1.00 95.50 91 THR A O 1
ATOM 713 N N . LEU A 1 92 ? -20.081 6.995 15.747 1.00 96.56 92 LEU A N 1
ATOM 714 C CA . LEU A 1 92 ? -20.475 5.619 16.041 1.00 96.56 92 LEU A CA 1
ATOM 715 C C . LEU A 1 92 ? -21.254 5.624 17.354 1.00 96.56 92 LEU A C 1
ATOM 717 O O . LEU A 1 92 ? -20.711 6.035 18.378 1.00 96.56 92 LEU A O 1
ATOM 721 N N . ALA A 1 93 ? -22.495 5.148 17.339 1.00 97.06 93 ALA A N 1
ATOM 722 C CA . ALA A 1 93 ? -23.348 5.068 18.522 1.00 97.06 93 ALA A CA 1
ATOM 723 C C . ALA A 1 93 ? -23.834 3.637 18.770 1.00 97.06 93 ALA A C 1
ATOM 725 O O . ALA A 1 93 ? -24.038 2.859 17.837 1.00 97.06 93 ALA A O 1
ATOM 726 N N . ALA A 1 94 ? -24.012 3.289 20.042 1.00 97.56 94 ALA A N 1
ATOM 727 C CA . ALA A 1 94 ? -24.560 2.006 20.454 1.00 97.56 94 ALA A CA 1
ATOM 728 C C . ALA A 1 94 ? -26.098 2.035 20.370 1.00 97.56 94 ALA A C 1
ATOM 730 O O . ALA A 1 94 ? -26.748 2.864 21.004 1.00 97.56 94 ALA A O 1
ATOM 731 N N . GLU A 1 95 ? -26.702 1.129 19.599 1.00 97.00 95 GLU A N 1
ATOM 732 C CA . GLU A 1 95 ? -28.163 0.946 19.524 1.00 97.00 95 GLU A CA 1
ATOM 733 C C . GLU A 1 95 ? -28.686 -0.042 20.577 1.00 97.00 95 GLU A C 1
ATOM 735 O O . GLU A 1 95 ? -29.882 -0.090 20.842 1.00 97.00 95 GLU A O 1
ATOM 740 N N . SER A 1 96 ? -27.796 -0.807 21.206 1.00 97.25 96 SER A N 1
ATOM 741 C CA . SER A 1 96 ? -28.097 -1.674 22.345 1.00 97.25 96 SER A CA 1
ATOM 742 C C . SER A 1 96 ? -27.037 -1.502 23.431 1.00 97.25 96 SER A C 1
ATOM 744 O O . SER A 1 96 ? -26.090 -0.736 23.277 1.00 97.25 96 SER A O 1
ATOM 746 N N . PHE A 1 97 ? -27.131 -2.268 24.523 1.00 97.69 97 PHE A N 1
ATOM 747 C CA . PHE A 1 97 ? -25.960 -2.463 25.379 1.00 97.69 97 PHE A CA 1
ATOM 748 C C . PHE A 1 97 ? -24.842 -3.094 24.547 1.00 97.69 97 PHE A C 1
ATOM 750 O O . PHE A 1 97 ? -25.050 -4.153 23.945 1.00 97.69 97 PHE A O 1
ATOM 757 N N . ALA A 1 98 ? -23.696 -2.426 24.490 1.00 98.00 98 ALA A N 1
ATOM 758 C CA . ALA A 1 98 ? -22.644 -2.752 23.547 1.00 98.00 98 ALA A CA 1
ATOM 759 C C . ALA A 1 98 ? -21.278 -2.869 24.221 1.00 98.00 98 ALA A C 1
ATOM 761 O O . ALA A 1 98 ? -20.983 -2.235 25.235 1.00 98.00 98 ALA A O 1
ATOM 762 N N . GLU A 1 99 ? -20.436 -3.702 23.627 1.00 98.06 99 GLU A N 1
ATOM 763 C CA . GLU A 1 99 ? -19.077 -3.991 24.049 1.00 98.06 99 GLU A CA 1
ATOM 764 C C . GLU A 1 99 ? -18.104 -3.624 22.934 1.00 98.06 99 GLU A C 1
ATOM 766 O O . GLU A 1 99 ? -18.222 -4.101 21.801 1.00 98.06 99 GLU A O 1
ATOM 771 N N . VAL A 1 100 ? -17.104 -2.822 23.292 1.00 98.06 100 VAL A N 1
ATOM 772 C CA . VAL A 1 100 ? -16.049 -2.366 22.388 1.00 98.06 100 VAL A CA 1
ATOM 773 C C . VAL A 1 100 ? -14.697 -2.588 23.056 1.00 98.06 100 VAL A C 1
ATOM 775 O O . VAL A 1 100 ? -14.506 -2.264 24.229 1.00 98.06 100 VAL A O 1
ATOM 778 N N . PHE A 1 101 ? -13.740 -3.132 22.313 1.00 98.19 101 PHE A N 1
ATOM 779 C CA . PHE A 1 101 ? -12.345 -3.173 22.731 1.00 98.19 101 PHE A CA 1
ATOM 780 C C . PHE A 1 101 ? -11.612 -1.957 22.188 1.00 98.19 101 PHE A C 1
ATOM 782 O O . PHE A 1 101 ? -11.739 -1.631 21.011 1.00 98.19 101 PHE A O 1
ATOM 789 N N . VAL A 1 102 ? -10.823 -1.303 23.033 1.00 98.31 102 VAL A N 1
ATOM 790 C CA . VAL A 1 102 ? -10.015 -0.154 22.634 1.00 98.31 102 VAL A CA 1
ATOM 791 C C . VAL A 1 102 ? -8.529 -0.449 22.754 1.00 98.31 102 VAL A C 1
ATOM 793 O O . VAL A 1 102 ? -8.088 -1.128 23.689 1.00 98.31 102 VAL A O 1
ATOM 796 N N . LEU A 1 103 ? -7.752 0.109 21.830 1.00 98.00 103 LEU A N 1
ATOM 797 C CA . LEU A 1 103 ? -6.295 0.077 21.852 1.00 98.00 103 LEU A CA 1
ATOM 798 C C . LEU A 1 103 ? -5.741 1.488 21.677 1.00 98.00 103 LEU A C 1
ATOM 800 O O . LEU A 1 103 ? -6.084 2.176 20.721 1.00 98.00 103 LEU A O 1
ATOM 804 N N . THR A 1 104 ? -4.856 1.910 22.576 1.00 97.50 104 THR A N 1
ATOM 805 C CA . THR A 1 104 ? -4.160 3.197 22.454 1.00 97.50 104 THR A CA 1
ATOM 806 C C . THR A 1 104 ? -2.796 3.009 21.796 1.00 97.50 104 THR A C 1
ATOM 808 O O . THR A 1 104 ? -2.177 1.947 21.932 1.00 97.50 104 THR A O 1
ATOM 811 N N . ALA A 1 105 ? -2.273 4.066 21.168 1.00 95.44 105 ALA A N 1
ATOM 812 C CA . ALA A 1 105 ? -0.913 4.070 20.627 1.00 95.44 105 ALA A CA 1
ATOM 813 C C . ALA A 1 105 ? 0.138 3.725 21.702 1.00 95.44 105 ALA A C 1
ATOM 815 O O . ALA A 1 105 ? 1.074 2.975 21.442 1.00 95.44 105 ALA A O 1
ATOM 816 N N . ALA A 1 106 ? -0.047 4.196 22.942 1.00 93.81 106 ALA A N 1
ATOM 817 C CA . ALA A 1 106 ? 0.854 3.899 24.057 1.00 93.81 106 ALA A CA 1
ATOM 818 C C . ALA A 1 106 ? 0.835 2.414 24.467 1.00 93.81 106 ALA A C 1
ATOM 820 O O . ALA A 1 106 ? 1.888 1.836 24.733 1.00 93.81 106 ALA A O 1
ATOM 821 N N . SER A 1 107 ? -0.345 1.786 24.508 1.00 93.88 107 SER A N 1
ATOM 822 C CA . SER A 1 107 ? -0.479 0.356 24.812 1.00 93.88 107 SER A CA 1
ATOM 823 C C . SER A 1 107 ? 0.113 -0.510 23.704 1.00 93.88 107 SER A C 1
ATOM 825 O O . SER A 1 107 ? 0.846 -1.449 23.994 1.00 93.88 107 SER A O 1
ATOM 827 N N . LEU A 1 108 ? -0.138 -0.155 22.445 1.00 93.56 108 LEU A N 1
ATOM 828 C CA . LEU A 1 108 ? 0.474 -0.804 21.292 1.00 93.56 108 LEU A CA 1
ATOM 829 C C . LEU A 1 108 ? 2.002 -0.673 21.307 1.00 93.56 108 LEU A C 1
ATOM 831 O O . LEU A 1 108 ? 2.709 -1.663 21.135 1.00 93.56 108 LEU A O 1
ATOM 835 N N . ALA A 1 109 ? 2.516 0.533 21.551 1.00 91.06 109 ALA A N 1
ATOM 836 C CA . ALA A 1 109 ? 3.946 0.763 21.666 1.00 91.06 109 ALA A CA 1
ATOM 837 C C . ALA A 1 109 ? 4.544 -0.090 22.788 1.00 91.06 109 ALA A C 1
ATOM 839 O O . ALA A 1 109 ? 5.579 -0.693 22.574 1.00 91.06 109 ALA A O 1
ATOM 840 N N . ALA A 1 110 ? 3.884 -0.226 23.941 1.00 88.06 110 ALA A N 1
ATOM 841 C CA . ALA A 1 110 ? 4.363 -1.095 25.018 1.00 88.06 110 ALA A CA 1
ATOM 842 C C . ALA A 1 110 ? 4.409 -2.588 24.632 1.00 88.06 110 ALA A C 1
ATOM 844 O O . ALA A 1 110 ? 5.285 -3.304 25.111 1.00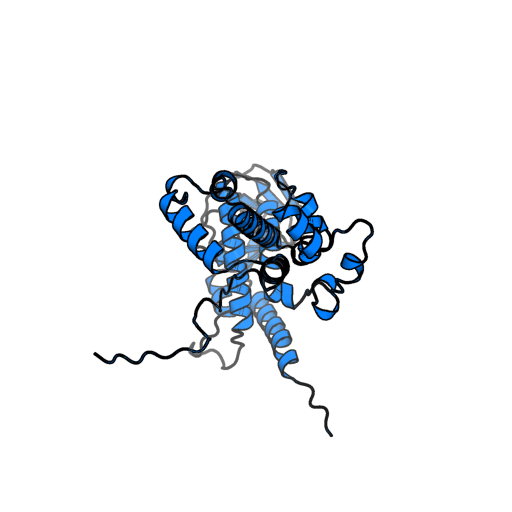 88.06 110 ALA A O 1
ATOM 845 N N . VAL A 1 111 ? 3.500 -3.051 23.765 1.00 89.31 111 VAL A N 1
ATOM 846 C CA . VAL A 1 111 ? 3.516 -4.422 23.218 1.00 89.31 111 VAL A CA 1
ATOM 847 C C . VAL A 1 111 ? 4.662 -4.604 22.218 1.00 89.31 111 VAL A C 1
ATOM 849 O O . VAL A 1 111 ? 5.358 -5.614 22.259 1.00 89.31 111 VAL A O 1
ATOM 852 N N . LEU A 1 112 ? 4.875 -3.629 21.329 1.00 87.56 112 LEU A N 1
ATOM 853 C CA . LEU A 1 112 ? 5.899 -3.696 20.277 1.00 87.56 112 LEU A CA 1
ATOM 854 C C . LEU A 1 112 ? 7.309 -3.343 20.768 1.00 87.56 112 LEU A C 1
ATOM 856 O O . LEU A 1 112 ? 8.292 -3.742 20.147 1.00 87.56 112 LEU A O 1
ATOM 860 N N . TRP A 1 113 ? 7.411 -2.561 21.840 1.00 80.12 113 TRP A N 1
ATOM 861 C CA . TRP A 1 113 ? 8.642 -2.008 22.389 1.00 80.12 113 TRP A CA 1
ATOM 862 C C . TRP A 1 113 ? 8.832 -2.488 23.826 1.00 80.12 113 TRP A C 1
ATOM 864 O O . TRP A 1 113 ? 8.445 -1.825 24.790 1.00 80.12 113 TRP A O 1
ATOM 874 N N . LEU A 1 114 ? 9.509 -3.622 23.988 1.00 57.75 114 LEU A N 1
ATOM 875 C CA . LEU A 1 114 ? 9.985 -4.090 25.288 1.00 57.75 114 LEU A CA 1
ATOM 876 C C . LEU A 1 114 ? 11.466 -3.756 25.446 1.00 57.75 114 LEU A C 1
ATOM 878 O O . LEU A 1 114 ? 12.335 -4.618 25.574 1.00 57.75 114 LEU A O 1
ATOM 882 N N . GLY A 1 115 ? 11.769 -2.457 25.451 1.00 55.22 115 GLY A N 1
ATOM 883 C CA . GLY A 1 115 ? 13.103 -1.976 25.792 1.00 55.22 115 GLY A CA 1
ATOM 884 C C . GLY A 1 115 ? 13.591 -2.582 27.123 1.00 55.22 115 GLY A C 1
ATOM 885 O O . GLY A 1 115 ? 12.809 -2.717 28.071 1.00 55.22 115 GLY A O 1
ATOM 886 N N . PRO A 1 116 ? 14.876 -2.958 27.235 1.00 49.53 116 PRO A N 1
ATOM 887 C CA . PRO A 1 116 ? 15.422 -3.489 28.474 1.00 49.53 116 PRO A CA 1
ATOM 888 C C . PRO A 1 116 ? 15.463 -2.368 29.518 1.00 49.53 116 PRO A C 1
ATOM 890 O O . PRO A 1 116 ? 16.343 -1.513 29.463 1.00 49.53 116 PRO A O 1
ATOM 893 N N . GLY A 1 117 ? 14.527 -2.348 30.472 1.00 53.09 117 GLY A N 1
ATOM 894 C CA . GLY A 1 117 ? 14.708 -1.504 31.657 1.00 53.09 117 GLY A CA 1
ATOM 895 C C . GLY A 1 117 ? 13.496 -0.852 32.304 1.00 53.09 117 GLY A C 1
ATOM 896 O O . GLY A 1 117 ? 13.725 0.069 33.087 1.00 53.09 117 GLY A O 1
ATOM 897 N N . TRP A 1 118 ? 12.247 -1.277 32.065 1.00 57.19 118 TRP A N 1
ATOM 898 C CA . TRP A 1 118 ? 11.168 -0.771 32.921 1.00 57.19 118 TRP A CA 1
ATOM 899 C C . TRP A 1 118 ? 11.234 -1.436 34.311 1.00 57.19 118 TRP A C 1
ATOM 901 O O . TRP A 1 118 ? 11.097 -2.661 34.406 1.00 57.19 118 TRP A O 1
ATOM 911 N N . PRO A 1 119 ? 11.513 -0.682 35.397 1.00 57.16 119 PRO A N 1
ATOM 912 C CA . PRO A 1 119 ? 11.747 -1.273 36.709 1.00 57.16 119 PRO A CA 1
ATOM 913 C C . PRO A 1 119 ? 10.449 -1.872 37.252 1.00 57.16 119 PRO A C 1
ATOM 915 O O . PRO A 1 119 ? 9.476 -1.154 37.464 1.00 57.16 119 PRO A O 1
ATOM 918 N N . GLY A 1 120 ? 10.445 -3.182 37.504 1.00 65.69 120 GLY A N 1
ATOM 919 C CA . GLY A 1 120 ? 9.305 -3.892 38.094 1.00 65.69 120 GLY A CA 1
ATOM 920 C C . GLY A 1 120 ? 8.623 -4.901 37.174 1.00 65.69 120 GLY A C 1
ATOM 921 O O . GLY A 1 120 ? 7.763 -5.639 37.653 1.00 65.69 120 GLY A O 1
ATOM 922 N N . TRP A 1 121 ? 9.026 -4.999 35.902 1.00 60.91 121 TRP A N 1
ATOM 923 C CA . TRP A 1 121 ? 8.534 -6.056 35.019 1.00 60.91 121 TRP A CA 1
ATOM 924 C C . TRP A 1 121 ? 9.543 -7.210 34.921 1.00 60.91 121 TRP A C 1
ATOM 926 O O . TRP A 1 121 ? 10.713 -6.958 34.623 1.00 60.91 121 TRP A O 1
ATOM 936 N N . PRO A 1 122 ? 9.147 -8.465 35.220 1.00 56.56 122 PRO A N 1
ATOM 937 C CA . PRO A 1 122 ? 10.049 -9.608 35.159 1.00 56.56 122 PRO A CA 1
ATOM 938 C C . PRO A 1 122 ? 10.662 -9.736 33.763 1.00 56.56 122 PRO A C 1
ATOM 940 O O . PRO A 1 122 ? 9.950 -9.815 32.764 1.00 56.56 122 PRO A O 1
ATOM 943 N N . SER A 1 123 ? 11.992 -9.736 33.730 1.00 49.84 123 SER A N 1
ATOM 944 C CA . SER A 1 123 ? 12.841 -9.905 32.557 1.00 49.84 123 SER A CA 1
ATOM 945 C C . SER A 1 123 ? 12.349 -11.006 31.607 1.00 49.84 123 SER A C 1
ATOM 947 O O . SER A 1 123 ? 12.047 -12.107 32.061 1.00 49.84 123 SER A O 1
ATOM 949 N N . ALA A 1 124 ? 12.407 -10.712 30.301 1.00 49.34 124 ALA A N 1
ATOM 950 C CA . ALA A 1 124 ? 12.201 -11.609 29.152 1.00 49.34 124 ALA A CA 1
ATOM 951 C C . ALA A 1 124 ? 10.766 -11.747 28.600 1.00 49.34 124 ALA A C 1
ATOM 953 O O . ALA A 1 124 ? 10.251 -12.855 28.478 1.00 49.34 124 ALA A O 1
ATOM 954 N N . ARG A 1 125 ? 10.147 -10.642 28.161 1.00 55.12 125 ARG A N 1
ATOM 955 C CA . ARG A 1 125 ? 9.093 -10.714 27.132 1.00 55.12 125 ARG A CA 1
ATOM 956 C C . ARG A 1 125 ? 9.575 -10.074 25.835 1.00 55.12 125 ARG A C 1
ATOM 958 O O . ARG A 1 125 ? 10.419 -9.180 25.864 1.00 55.12 125 ARG A O 1
ATOM 965 N N . ALA A 1 126 ? 9.135 -10.652 24.724 1.00 53.94 126 ALA A N 1
ATOM 966 C CA . ALA A 1 126 ? 9.779 -10.587 23.423 1.00 53.94 126 ALA A CA 1
ATOM 967 C C . ALA A 1 126 ? 9.902 -9.158 22.879 1.00 53.94 126 ALA A C 1
ATOM 969 O O . ALA A 1 126 ? 8.947 -8.589 22.362 1.00 53.94 126 ALA A O 1
ATOM 970 N N . ASN A 1 127 ? 11.123 -8.618 22.883 1.00 66.31 127 ASN A N 1
ATOM 971 C CA . ASN A 1 127 ? 11.507 -7.764 21.768 1.00 66.31 127 ASN A CA 1
ATOM 972 C C . ASN A 1 127 ? 11.498 -8.661 20.538 1.00 66.31 127 ASN A C 1
ATOM 974 O O . ASN A 1 127 ? 12.415 -9.464 20.366 1.00 66.31 127 ASN A O 1
ATOM 978 N N . SER A 1 128 ? 10.479 -8.523 19.699 1.00 81.69 128 SER A N 1
ATOM 979 C CA . SER A 1 128 ? 10.523 -9.041 18.340 1.00 81.69 128 SER A CA 1
ATOM 980 C C . SER A 1 128 ? 10.729 -7.856 17.400 1.00 81.69 128 SER A C 1
ATOM 982 O O . SER A 1 128 ? 9.746 -7.280 16.933 1.00 81.69 128 SER A O 1
ATOM 984 N N . PRO A 1 129 ? 11.992 -7.465 17.111 1.00 84.44 129 PRO A N 1
ATOM 985 C CA . PRO A 1 129 ? 12.283 -6.435 16.117 1.00 84.44 129 PRO A CA 1
ATOM 986 C C . PRO A 1 129 ? 11.575 -6.703 14.790 1.00 84.44 129 PRO A C 1
ATOM 988 O O . PRO A 1 129 ? 11.139 -5.766 14.139 1.00 84.44 129 PRO A O 1
ATOM 991 N N . MET A 1 130 ? 11.402 -7.979 14.434 1.00 85.00 130 MET A N 1
ATOM 992 C CA . MET A 1 130 ? 10.659 -8.399 13.248 1.00 85.00 130 MET A CA 1
ATOM 993 C C . MET A 1 130 ? 9.195 -7.954 13.305 1.00 85.00 130 MET A C 1
ATOM 995 O O . MET A 1 130 ? 8.724 -7.333 12.358 1.00 85.00 130 MET A O 1
ATOM 999 N N . CYS A 1 131 ? 8.490 -8.187 14.419 1.00 87.56 131 CYS A N 1
ATOM 1000 C CA . CYS A 1 131 ? 7.111 -7.713 14.576 1.00 87.56 131 CYS A CA 1
ATOM 1001 C C . CYS A 1 131 ? 7.033 -6.183 14.575 1.00 87.56 131 CYS A C 1
ATOM 1003 O O . CYS A 1 131 ? 6.133 -5.621 13.956 1.00 87.56 131 CYS A O 1
ATOM 1005 N N . THR A 1 132 ? 7.982 -5.496 15.221 1.00 90.00 132 THR A N 1
ATOM 1006 C CA . THR A 1 132 ? 8.045 -4.027 15.192 1.00 90.00 132 THR A CA 1
ATOM 1007 C C . THR A 1 132 ? 8.227 -3.512 13.765 1.00 90.00 132 THR A C 1
ATOM 1009 O O . THR A 1 132 ? 7.490 -2.626 13.341 1.00 90.00 132 THR A O 1
ATOM 1012 N N . THR A 1 133 ? 9.170 -4.073 13.004 1.00 90.50 133 THR A N 1
ATOM 1013 C CA . THR A 1 133 ? 9.417 -3.693 11.609 1.00 90.50 133 THR A CA 1
ATOM 1014 C C . THR A 1 133 ? 8.201 -3.974 10.735 1.00 90.50 133 THR A C 1
ATOM 1016 O O . THR A 1 133 ? 7.758 -3.070 10.030 1.00 90.50 133 THR A O 1
ATOM 1019 N N . MET A 1 134 ? 7.609 -5.169 10.842 1.00 91.38 134 MET A N 1
ATOM 1020 C CA . MET A 1 134 ? 6.374 -5.531 10.140 1.00 91.38 134 MET A CA 1
ATOM 1021 C C . MET A 1 134 ? 5.275 -4.501 10.398 1.00 91.38 134 MET A C 1
ATOM 1023 O O . MET A 1 134 ? 4.635 -4.017 9.466 1.00 91.38 134 MET A O 1
ATOM 1027 N N . PHE A 1 135 ? 5.081 -4.133 11.662 1.00 93.38 135 PHE A N 1
ATOM 1028 C CA . PHE A 1 135 ? 4.040 -3.201 12.056 1.00 93.38 135 PHE A CA 1
ATOM 1029 C C . PHE A 1 135 ? 4.310 -1.772 11.560 1.00 93.38 135 PHE A C 1
ATOM 1031 O O . PHE A 1 135 ? 3.396 -1.096 11.096 1.00 93.38 135 PHE A O 1
ATOM 1038 N N . VAL A 1 136 ? 5.564 -1.313 11.600 1.00 94.44 136 VAL A N 1
ATOM 1039 C CA . VAL A 1 136 ? 5.959 0.005 11.076 1.00 94.44 136 VAL A CA 1
ATOM 1040 C C . VAL A 1 136 ? 5.785 0.082 9.557 1.00 94.44 136 VAL A C 1
ATOM 1042 O O . VAL A 1 136 ? 5.298 1.093 9.052 1.00 94.44 136 VAL A O 1
ATOM 1045 N N . GLU A 1 137 ? 6.148 -0.969 8.816 1.00 94.62 137 GLU A N 1
ATOM 1046 C CA . GLU A 1 137 ? 5.914 -1.040 7.367 1.00 94.62 137 G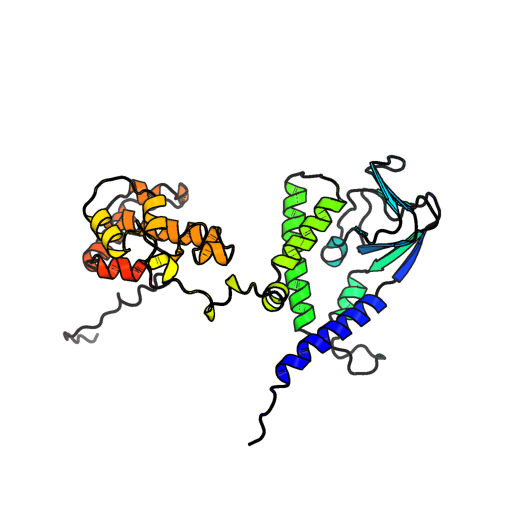LU A CA 1
ATOM 1047 C C . GLU A 1 137 ? 4.425 -0.941 7.034 1.00 94.62 137 GLU A C 1
ATOM 1049 O O . GLU A 1 137 ? 4.035 -0.131 6.191 1.00 94.62 137 GLU A O 1
ATOM 1054 N N . TYR A 1 138 ? 3.597 -1.713 7.743 1.00 96.88 138 TYR A N 1
ATOM 1055 C CA . TYR A 1 138 ? 2.146 -1.650 7.610 1.00 96.88 138 TYR A CA 1
ATOM 1056 C C . TYR A 1 138 ? 1.612 -0.241 7.909 1.00 96.88 138 TYR A C 1
ATOM 1058 O O . TYR A 1 138 ? 0.898 0.329 7.087 1.00 96.88 138 TYR A O 1
ATOM 1066 N N . ALA A 1 139 ? 1.997 0.354 9.044 1.00 96.94 139 ALA A N 1
ATOM 1067 C CA . ALA A 1 139 ? 1.518 1.669 9.467 1.00 96.94 139 ALA A CA 1
ATOM 1068 C C . ALA A 1 139 ? 1.867 2.767 8.451 1.00 96.94 139 ALA A C 1
ATOM 1070 O O . ALA A 1 139 ? 1.017 3.590 8.112 1.00 96.94 139 ALA A O 1
ATOM 1071 N N . ASN A 1 140 ? 3.092 2.763 7.917 1.00 96.62 140 ASN A N 1
ATOM 1072 C CA . ASN A 1 140 ? 3.518 3.732 6.906 1.00 96.62 140 ASN A CA 1
ATOM 1073 C C . ASN A 1 140 ? 2.670 3.644 5.633 1.00 96.62 140 ASN A C 1
ATOM 1075 O O . ASN A 1 140 ? 2.222 4.668 5.111 1.00 96.62 140 ASN A O 1
ATOM 1079 N N . GLU A 1 141 ? 2.433 2.429 5.138 1.00 95.94 141 GLU A N 1
ATOM 1080 C CA . GLU A 1 141 ? 1.626 2.229 3.938 1.00 95.94 141 GLU A CA 1
ATOM 1081 C C . GLU A 1 141 ? 0.148 2.558 4.193 1.00 95.94 141 GLU A C 1
ATOM 1083 O O . GLU A 1 141 ? -0.486 3.225 3.371 1.00 95.94 141 GLU A O 1
ATOM 1088 N N . TYR A 1 142 ? -0.381 2.183 5.360 1.00 97.06 142 TYR A N 1
ATOM 1089 C CA . TYR A 1 142 ? -1.730 2.538 5.787 1.00 97.06 142 TYR A CA 1
ATOM 1090 C 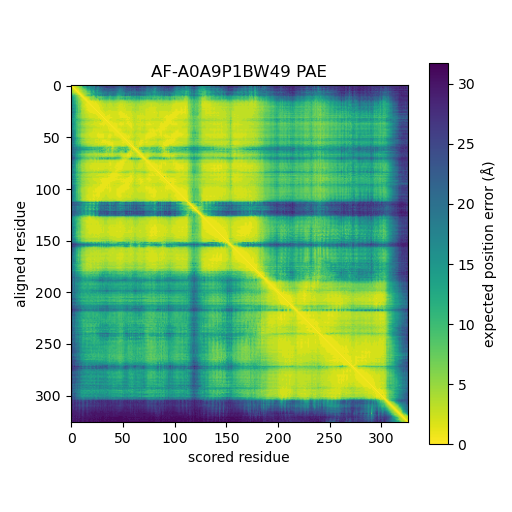C . TYR A 1 142 ? -1.923 4.060 5.816 1.00 97.06 142 TYR A C 1
ATOM 1092 O O . TYR A 1 142 ? -2.831 4.573 5.160 1.00 97.06 142 TYR A O 1
ATOM 1100 N N . ILE A 1 143 ? -1.038 4.802 6.497 1.00 96.81 143 ILE A N 1
ATOM 1101 C CA . ILE A 1 143 ? -1.089 6.272 6.581 1.00 96.81 143 ILE A CA 1
ATOM 1102 C C . ILE A 1 143 ? -1.038 6.899 5.189 1.00 96.81 143 ILE A C 1
ATOM 1104 O O . ILE A 1 143 ? -1.789 7.839 4.911 1.00 96.81 143 ILE A O 1
ATOM 1108 N N . ARG A 1 144 ? -0.180 6.385 4.300 1.00 95.88 144 ARG A N 1
ATOM 1109 C CA . ARG A 1 144 ? -0.057 6.880 2.925 1.00 95.88 144 ARG A CA 1
ATOM 1110 C C . ARG A 1 144 ? -1.380 6.750 2.168 1.00 95.88 144 ARG A C 1
ATOM 1112 O O . ARG A 1 144 ? -1.853 7.726 1.591 1.00 95.88 144 ARG A O 1
ATOM 1119 N N . ILE A 1 145 ? -1.991 5.564 2.188 1.00 94.44 145 ILE A N 1
ATOM 1120 C CA . ILE A 1 145 ? -3.248 5.291 1.474 1.00 94.44 145 ILE A CA 1
ATOM 1121 C C . ILE A 1 145 ? -4.413 6.067 2.097 1.00 94.44 145 ILE A C 1
ATOM 1123 O O . ILE A 1 145 ? -5.247 6.616 1.371 1.00 94.44 145 ILE A O 1
ATOM 1127 N N . TYR A 1 146 ? -4.460 6.138 3.426 1.00 93.94 146 TYR A N 1
ATOM 1128 C CA . TYR A 1 146 ? -5.475 6.880 4.165 1.00 93.94 146 TYR A CA 1
ATOM 1129 C C . TYR A 1 146 ? -5.419 8.378 3.832 1.00 93.94 146 TYR A C 1
ATOM 1131 O O . TYR A 1 146 ? -6.431 8.971 3.457 1.00 93.94 146 TYR A O 1
ATOM 1139 N N . SER A 1 147 ? -4.220 8.971 3.849 1.00 93.62 147 SER A N 1
ATOM 1140 C CA . SER A 1 147 ? -3.999 10.382 3.495 1.00 93.62 147 SER A CA 1
ATOM 1141 C C . SER A 1 147 ? -4.392 10.685 2.046 1.00 93.62 147 SER A C 1
ATOM 1143 O O . SER A 1 147 ? -5.060 11.685 1.783 1.00 93.62 147 SER A O 1
ATOM 1145 N N . ASP A 1 148 ? -4.035 9.800 1.108 1.00 92.19 148 ASP A N 1
ATOM 1146 C CA . ASP A 1 148 ? -4.427 9.918 -0.302 1.00 92.19 148 ASP A CA 1
ATOM 1147 C C . ASP A 1 148 ? -5.954 9.857 -0.484 1.00 92.19 148 ASP A C 1
ATOM 1149 O O . ASP A 1 148 ? -6.500 10.542 -1.351 1.00 92.19 148 ASP A O 1
ATOM 1153 N N . SER A 1 149 ? -6.645 9.036 0.314 1.00 90.88 149 SER A N 1
ATOM 1154 C CA . SER A 1 149 ? -8.103 8.869 0.244 1.00 90.88 149 SER A CA 1
ATOM 1155 C C . SER A 1 149 ? -8.828 10.111 0.767 1.00 90.88 149 SER A C 1
ATOM 1157 O O . SER A 1 149 ? -9.720 10.627 0.091 1.00 90.88 149 SER A O 1
ATOM 1159 N N . ILE A 1 150 ? -8.368 10.666 1.896 1.00 88.50 150 ILE A N 1
ATOM 1160 C CA . ILE A 1 150 ? -8.876 11.935 2.441 1.00 88.50 150 ILE A CA 1
ATOM 1161 C C . ILE A 1 150 ? -8.672 13.078 1.442 1.00 88.50 150 ILE A C 1
ATOM 1163 O O . ILE A 1 150 ? -9.602 13.835 1.171 1.00 88.50 150 ILE A O 1
ATOM 1167 N N . ALA A 1 151 ? -7.478 13.196 0.852 1.00 88.56 151 ALA A N 1
ATOM 1168 C CA . ALA A 1 151 ? -7.153 14.284 -0.072 1.00 88.56 151 ALA A CA 1
ATOM 1169 C C . ALA A 1 151 ? -8.023 14.292 -1.341 1.00 88.56 151 ALA A C 1
ATOM 1171 O O . ALA A 1 151 ? -8.207 15.337 -1.965 1.00 88.56 151 ALA A O 1
ATOM 1172 N N . ARG A 1 152 ? -8.554 13.133 -1.742 1.00 86.81 152 ARG A N 1
ATOM 1173 C CA . ARG A 1 152 ? -9.428 13.005 -2.916 1.00 86.81 152 ARG A CA 1
ATOM 1174 C C . ARG A 1 152 ? -10.890 13.316 -2.619 1.00 86.81 152 ARG A C 1
ATOM 1176 O O . ARG A 1 152 ? -11.685 13.285 -3.554 1.00 86.81 152 ARG A O 1
ATOM 1183 N N . HIS A 1 153 ? -11.240 13.595 -1.360 1.00 78.44 153 HIS A N 1
ATOM 1184 C CA . HIS A 1 153 ? -12.627 13.650 -0.898 1.00 78.44 153 HIS A CA 1
ATOM 1185 C C . HIS A 1 153 ? -13.430 12.416 -1.341 1.00 78.44 153 HIS A C 1
ATOM 1187 O O . HIS A 1 153 ? -14.633 12.508 -1.576 1.00 78.44 153 HIS A O 1
ATOM 1193 N N . ASP A 1 154 ? -12.768 11.258 -1.456 1.00 73.06 154 ASP A N 1
ATOM 1194 C CA . ASP A 1 154 ? -13.432 9.967 -1.644 1.00 73.06 154 ASP A CA 1
ATOM 1195 C C . ASP A 1 154 ? -14.012 9.563 -0.286 1.00 73.06 154 ASP A C 1
ATOM 1197 O O . ASP A 1 154 ? -13.551 8.611 0.334 1.00 73.06 154 ASP A O 1
ATOM 1201 N N . MET A 1 155 ? -14.967 10.354 0.220 1.00 62.12 155 MET A N 1
ATOM 1202 C CA . MET A 1 155 ? -15.748 10.059 1.423 1.00 62.12 155 MET A CA 1
ATOM 1203 C C . MET A 1 155 ? -16.835 9.049 1.059 1.00 62.12 155 MET A C 1
ATOM 1205 O O . MET A 1 155 ? -18.023 9.277 1.268 1.00 62.12 155 MET A O 1
ATOM 1209 N N . GLY A 1 156 ? -16.425 7.930 0.455 1.00 68.56 156 GLY A N 1
ATOM 1210 C CA . GLY A 1 156 ? -17.230 6.720 0.530 1.00 68.56 156 GLY A CA 1
ATOM 1211 C C . GLY A 1 156 ? -17.459 6.341 1.995 1.00 68.56 156 GLY A C 1
ATOM 1212 O O . GLY A 1 156 ? -16.927 6.982 2.903 1.00 68.56 156 GLY A O 1
ATOM 1213 N N . ASP A 1 157 ? -18.227 5.282 2.230 1.00 82.31 157 ASP A N 1
ATOM 1214 C CA . ASP A 1 157 ? -18.460 4.776 3.582 1.00 82.31 157 ASP A CA 1
ATOM 1215 C C . ASP A 1 157 ? -17.125 4.679 4.352 1.00 82.31 157 ASP A C 1
ATOM 1217 O O . ASP A 1 157 ? -16.165 4.049 3.893 1.00 82.31 157 ASP A O 1
ATOM 1221 N N . ALA A 1 158 ? -17.035 5.370 5.494 1.00 84.31 158 ALA A N 1
ATOM 1222 C CA . ALA A 1 158 ? -15.811 5.467 6.284 1.00 84.31 158 ALA A CA 1
ATOM 1223 C C . ALA A 1 158 ? -15.273 4.080 6.679 1.00 84.31 158 ALA A C 1
ATOM 1225 O O . ALA A 1 158 ? -14.057 3.904 6.810 1.00 84.31 158 ALA A O 1
ATOM 1226 N N . LEU A 1 159 ? -16.166 3.095 6.826 1.00 86.62 159 LEU A N 1
ATOM 1227 C CA . LEU A 1 159 ? -15.818 1.700 7.062 1.00 86.62 159 LEU A CA 1
ATOM 1228 C C . LEU A 1 159 ? -15.088 1.096 5.852 1.00 86.62 159 LEU A C 1
ATOM 1230 O O . LEU A 1 159 ? -14.030 0.480 5.999 1.00 86.62 159 LEU A O 1
ATOM 1234 N N . ASP A 1 160 ? -15.609 1.330 4.648 1.00 90.31 160 ASP A N 1
ATOM 1235 C CA . ASP A 1 160 ? -15.051 0.802 3.403 1.00 90.31 160 ASP A CA 1
ATOM 1236 C C . ASP A 1 160 ? -13.668 1.404 3.116 1.00 90.31 160 ASP A C 1
ATOM 1238 O O . ASP A 1 160 ? -12.774 0.714 2.616 1.00 90.31 160 ASP A O 1
ATOM 1242 N N . ILE A 1 161 ? -13.461 2.687 3.442 1.00 89.62 161 ILE A N 1
ATOM 1243 C CA . ILE A 1 161 ? -12.150 3.341 3.320 1.00 89.62 161 ILE A CA 1
ATOM 1244 C C . ILE A 1 161 ? -11.139 2.661 4.242 1.00 89.62 161 ILE A C 1
ATOM 1246 O O . ILE A 1 161 ? -10.057 2.292 3.780 1.00 89.62 161 ILE A O 1
ATOM 1250 N N . GLN A 1 162 ? -11.482 2.465 5.518 1.00 90.88 162 GLN A N 1
ATOM 1251 C CA . GLN A 1 162 ? -10.585 1.832 6.489 1.00 90.88 162 GLN A CA 1
ATOM 1252 C C . GLN A 1 162 ? -10.260 0.395 6.086 1.00 90.88 162 GLN A C 1
ATOM 1254 O O . GLN A 1 162 ? -9.087 0.041 5.980 1.00 90.88 162 GLN A O 1
ATOM 1259 N N . GLN A 1 163 ? -11.267 -0.403 5.727 1.00 91.88 163 GLN A N 1
ATOM 1260 C CA . GLN A 1 163 ? -11.063 -1.781 5.281 1.00 91.88 163 GLN A CA 1
ATOM 1261 C C . GLN A 1 163 ? -10.161 -1.858 4.040 1.00 91.88 163 GLN A C 1
ATOM 1263 O O . GLN A 1 163 ? -9.262 -2.700 3.967 1.00 91.88 163 GLN A O 1
ATOM 1268 N N . ARG A 1 164 ? -10.353 -0.954 3.072 1.00 92.31 164 ARG A N 1
ATOM 1269 C CA . ARG A 1 164 ? -9.521 -0.863 1.865 1.00 92.31 164 ARG A CA 1
ATOM 1270 C C . ARG A 1 164 ? -8.080 -0.472 2.193 1.00 92.31 164 ARG A C 1
ATOM 1272 O O . ARG A 1 164 ? -7.160 -1.015 1.580 1.00 92.31 164 ARG A O 1
ATOM 1279 N N . CYS A 1 165 ? -7.880 0.467 3.117 1.00 94.31 165 CYS A N 1
ATOM 1280 C CA . CYS A 1 165 ? -6.551 0.867 3.579 1.00 94.31 165 CYS A CA 1
ATOM 1281 C C . CYS A 1 165 ? -5.852 -0.303 4.284 1.00 94.31 165 CYS A C 1
ATOM 1283 O O . CYS A 1 165 ? -4.724 -0.621 3.912 1.00 94.31 165 CYS A O 1
ATOM 1285 N N . ASN A 1 166 ? -6.546 -1.003 5.187 1.00 94.12 166 ASN A N 1
ATOM 1286 C CA . ASN A 1 166 ? -6.034 -2.172 5.911 1.00 94.12 166 ASN A CA 1
ATOM 1287 C C . ASN A 1 166 ? -5.590 -3.279 4.960 1.00 94.12 166 ASN A C 1
ATOM 1289 O O . ASN A 1 166 ? -4.459 -3.755 5.023 1.00 94.12 166 ASN A O 1
ATOM 1293 N N . GLN A 1 167 ? -6.468 -3.666 4.031 1.00 94.06 167 GLN A N 1
ATOM 1294 C CA . GLN A 1 167 ? -6.169 -4.714 3.059 1.00 94.06 167 GLN A CA 1
ATOM 1295 C C . GLN A 1 167 ? -4.949 -4.353 2.218 1.00 94.06 167 GLN A C 1
ATOM 1297 O O . GLN A 1 167 ? -4.022 -5.148 2.109 1.00 94.06 167 GLN A O 1
ATOM 1302 N N . LYS A 1 168 ? -4.913 -3.145 1.651 1.00 93.56 168 LYS A N 1
ATOM 1303 C CA . LYS A 1 168 ? -3.784 -2.716 0.821 1.00 93.56 168 LYS A CA 1
ATOM 1304 C C . LYS A 1 168 ? -2.481 -2.625 1.612 1.00 93.56 168 LYS A C 1
ATOM 1306 O O . LYS A 1 168 ? -1.466 -3.097 1.119 1.00 93.56 168 LYS A O 1
ATOM 1311 N N . ALA A 1 169 ? -2.504 -2.065 2.820 1.00 95.38 169 ALA A N 1
ATOM 1312 C CA . ALA A 1 169 ? -1.324 -1.993 3.675 1.00 95.38 169 ALA A CA 1
ATOM 1313 C C . ALA A 1 169 ? -0.809 -3.389 4.057 1.00 95.38 169 ALA A C 1
ATOM 1315 O O . ALA A 1 169 ? 0.395 -3.626 4.033 1.00 95.38 169 ALA A O 1
ATOM 1316 N N . CYS A 1 170 ? -1.717 -4.333 4.323 1.00 94.19 170 CYS A N 1
ATOM 1317 C CA . CYS A 1 170 ? -1.387 -5.730 4.588 1.00 94.19 170 CYS A CA 1
ATOM 1318 C C . CYS A 1 170 ? -0.774 -6.415 3.356 1.00 94.19 170 CYS A C 1
ATOM 1320 O O . CYS A 1 170 ? 0.313 -6.971 3.443 1.00 94.19 170 CYS A O 1
ATOM 1322 N N . PHE A 1 171 ? -1.404 -6.305 2.182 1.00 91.12 171 PHE A N 1
ATOM 1323 C CA . PHE A 1 171 ? -0.909 -6.929 0.947 1.00 91.12 171 PHE A CA 1
ATOM 1324 C C . PHE A 1 171 ? 0.397 -6.321 0.421 1.00 91.12 171 PHE A C 1
ATOM 1326 O O . PHE A 1 171 ? 1.123 -6.988 -0.311 1.00 91.12 171 PHE A O 1
ATOM 1333 N N . SER A 1 172 ? 0.699 -5.074 0.777 1.00 88.81 172 SER A N 1
ATOM 1334 C CA . SER A 1 172 ? 1.973 -4.421 0.464 1.00 88.81 172 SER A CA 1
ATOM 1335 C C . SER A 1 172 ? 3.072 -4.713 1.493 1.00 88.81 172 SER A C 1
ATOM 1337 O O . SER A 1 172 ? 4.223 -4.338 1.270 1.00 88.81 172 SER A O 1
ATOM 1339 N N . ASN A 1 173 ? 2.743 -5.332 2.629 1.00 92.38 173 ASN A N 1
ATOM 1340 C CA . ASN A 1 173 ? 3.696 -5.601 3.698 1.00 92.38 173 ASN A CA 1
ATOM 1341 C C . ASN A 1 173 ? 4.681 -6.706 3.287 1.00 92.38 173 ASN A C 1
ATOM 1343 O O . ASN A 1 173 ? 4.260 -7.772 2.836 1.00 92.38 173 ASN A O 1
ATOM 1347 N N . SER A 1 174 ? 5.986 -6.481 3.474 1.00 86.69 174 SER A N 1
ATOM 1348 C CA . SER A 1 174 ? 7.009 -7.440 3.034 1.00 86.69 174 SER A CA 1
ATOM 1349 C C . SER A 1 174 ? 6.872 -8.803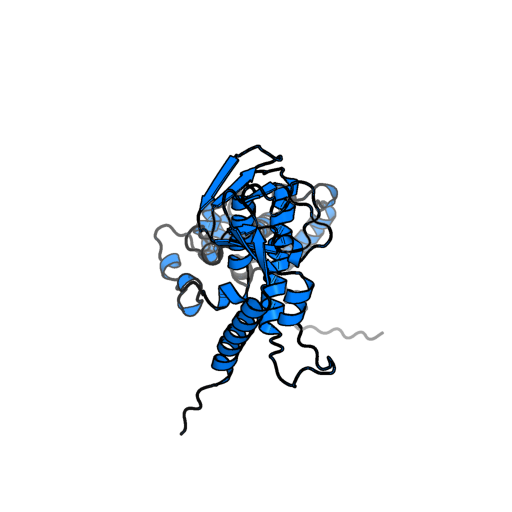 3.721 1.00 86.69 174 SER A C 1
ATOM 1351 O O . SER A 1 174 ? 6.950 -9.836 3.064 1.00 86.69 174 SER A O 1
ATOM 1353 N N . PHE A 1 175 ? 6.537 -8.818 5.011 1.00 88.12 175 PHE A N 1
ATOM 1354 C CA . PHE A 1 175 ? 6.342 -10.043 5.784 1.00 88.12 175 PHE A CA 1
ATOM 1355 C C . PHE A 1 175 ? 5.098 -10.803 5.326 1.00 88.12 175 PHE A C 1
ATOM 1357 O O . PHE A 1 175 ? 5.113 -12.031 5.255 1.00 88.12 175 PHE A O 1
ATOM 1364 N N . TYR A 1 176 ? 4.020 -10.086 4.987 1.00 86.88 176 TYR A N 1
ATOM 1365 C CA . TYR A 1 176 ? 2.836 -10.714 4.402 1.00 86.88 176 TYR A CA 1
ATOM 1366 C C . TYR A 1 176 ? 3.183 -11.384 3.072 1.00 86.88 176 TYR A C 1
ATOM 1368 O O . TYR A 1 176 ? 2.764 -12.517 2.838 1.00 86.88 176 TYR A O 1
ATOM 1376 N N . LEU A 1 177 ? 3.956 -10.704 2.223 1.00 84.38 177 LEU A N 1
ATOM 1377 C CA . LEU A 1 177 ? 4.402 -11.227 0.932 1.00 84.38 177 LEU A CA 1
ATOM 1378 C C . LEU A 1 177 ? 5.334 -12.437 1.089 1.00 84.38 177 LEU A C 1
ATOM 1380 O O . LEU A 1 177 ? 5.215 -13.387 0.318 1.00 84.38 177 LEU A O 1
ATOM 1384 N N . ASP A 1 178 ? 6.199 -12.437 2.104 1.00 81.88 178 ASP A N 1
ATOM 1385 C CA . ASP A 1 178 ? 7.098 -13.551 2.423 1.00 81.88 178 ASP A CA 1
ATOM 1386 C C . ASP A 1 178 ? 6.361 -14.775 2.991 1.00 81.88 178 ASP A C 1
ATOM 1388 O O . ASP A 1 178 ? 6.782 -15.909 2.771 1.00 81.88 178 ASP A O 1
ATOM 1392 N N . LEU A 1 179 ? 5.260 -14.577 3.724 1.00 81.81 179 LEU A N 1
ATOM 1393 C CA . LEU A 1 179 ? 4.428 -15.670 4.248 1.00 81.81 179 LEU A CA 1
ATOM 1394 C C . LEU A 1 179 ? 3.425 -16.190 3.215 1.00 81.81 179 LEU A C 1
ATOM 1396 O O . LEU A 1 179 ? 3.107 -17.377 3.196 1.00 81.81 179 LEU A O 1
ATOM 1400 N N . ASN A 1 180 ? 2.936 -15.304 2.349 1.00 83.62 180 ASN A N 1
ATOM 1401 C CA . ASN A 1 180 ? 1.963 -15.597 1.303 1.00 83.62 180 ASN A CA 1
ATOM 1402 C C . ASN A 1 180 ? 2.627 -15.485 -0.067 1.00 83.62 180 ASN A C 1
ATOM 1404 O O . ASN A 1 180 ? 2.122 -14.797 -0.960 1.00 83.62 180 ASN A O 1
ATOM 1408 N N . VAL A 1 181 ? 3.775 -16.154 -0.221 1.00 79.50 181 VAL A N 1
ATOM 1409 C CA . VAL A 1 181 ? 4.475 -16.202 -1.503 1.00 79.50 181 VAL A CA 1
ATOM 1410 C C . VAL A 1 181 ? 3.537 -16.832 -2.518 1.00 79.50 181 VAL A C 1
ATOM 1412 O O . VAL A 1 181 ? 3.219 -18.018 -2.447 1.00 79.50 181 VAL A O 1
ATOM 1415 N N . ASP A 1 182 ? 3.096 -16.028 -3.476 1.00 74.38 182 ASP A N 1
ATOM 1416 C CA . ASP A 1 182 ? 2.393 -16.537 -4.641 1.00 74.38 182 ASP A CA 1
ATOM 1417 C C . ASP A 1 182 ? 3.331 -17.515 -5.356 1.00 74.38 182 ASP A C 1
ATOM 1419 O O . ASP A 1 182 ? 4.419 -17.137 -5.799 1.00 74.38 182 ASP A O 1
ATOM 1423 N N . GLU A 1 183 ? 2.930 -18.783 -5.460 1.00 75.38 183 GLU A N 1
ATOM 1424 C CA . GLU A 1 183 ? 3.735 -19.830 -6.096 1.00 75.38 183 GLU A CA 1
ATOM 1425 C C . GLU A 1 183 ? 4.141 -19.449 -7.530 1.00 75.38 183 GLU A C 1
ATOM 1427 O O . GLU A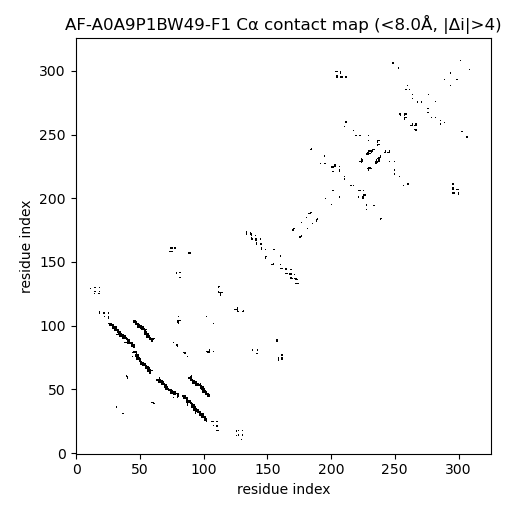 1 183 ? 5.208 -19.848 -8.004 1.00 75.38 183 GLU A O 1
ATOM 1432 N N . ARG A 1 184 ? 3.340 -18.606 -8.199 1.00 67.31 184 ARG A N 1
ATOM 1433 C CA . ARG A 1 184 ? 3.619 -18.067 -9.539 1.00 67.31 184 ARG A CA 1
ATOM 1434 C C . ARG A 1 184 ? 4.763 -17.051 -9.557 1.00 67.31 184 ARG A C 1
ATOM 1436 O O . ARG A 1 184 ? 5.354 -16.825 -10.612 1.00 67.31 184 ARG A O 1
ATOM 1443 N N . LYS A 1 185 ? 5.072 -16.442 -8.410 1.00 67.44 185 LYS A N 1
ATOM 1444 C CA . LYS A 1 185 ? 6.154 -15.465 -8.203 1.00 67.44 185 LYS A CA 1
ATOM 1445 C C . LYS A 1 185 ? 7.448 -16.111 -7.699 1.00 67.44 185 LYS A C 1
ATOM 1447 O O . LYS A 1 185 ? 8.459 -15.423 -7.541 1.00 67.44 185 LYS A O 1
ATOM 1452 N N . ILE A 1 186 ? 7.466 -17.424 -7.460 1.00 75.81 186 ILE A N 1
ATOM 1453 C CA . ILE A 1 186 ? 8.693 -18.141 -7.104 1.00 75.81 186 ILE A CA 1
ATOM 1454 C C . ILE A 1 186 ? 9.556 -18.272 -8.363 1.00 75.81 186 ILE A C 1
ATOM 1456 O O . ILE A 1 186 ? 9.186 -18.969 -9.303 1.00 75.81 186 ILE A O 1
ATOM 1460 N N . LEU A 1 187 ? 10.748 -17.661 -8.364 1.00 70.19 187 LEU A N 1
ATOM 1461 C CA . LEU A 1 187 ? 11.677 -17.661 -9.512 1.00 70.19 187 LEU A CA 1
ATOM 1462 C C . LEU A 1 187 ? 11.986 -19.059 -10.068 1.00 70.19 187 LEU A C 1
ATOM 1464 O O . LEU A 1 187 ? 12.250 -19.201 -11.254 1.00 70.19 187 LEU A O 1
ATOM 1468 N N . ARG A 1 188 ? 11.944 -20.101 -9.228 1.00 70.56 188 ARG A N 1
ATOM 1469 C CA . ARG A 1 188 ? 12.179 -21.493 -9.651 1.00 70.56 188 ARG A CA 1
ATOM 1470 C C . ARG A 1 188 ? 11.053 -22.068 -10.514 1.00 70.56 188 ARG A C 1
ATOM 1472 O O . ARG A 1 188 ? 11.298 -23.027 -11.235 1.00 70.56 188 ARG A O 1
ATOM 1479 N N . THR A 1 189 ? 9.854 -21.504 -10.415 1.00 67.19 189 THR A N 1
ATOM 1480 C CA . THR A 1 189 ? 8.653 -21.921 -11.153 1.00 67.19 189 THR A CA 1
ATOM 1481 C C . THR A 1 189 ? 8.437 -21.064 -12.402 1.00 67.19 189 THR A C 1
ATOM 1483 O O . THR A 1 189 ? 7.597 -21.386 -13.238 1.00 67.19 189 THR A O 1
ATOM 1486 N N . ILE A 1 190 ? 9.184 -19.966 -12.552 1.00 71.81 190 ILE A N 1
ATOM 1487 C CA . ILE A 1 190 ? 9.105 -19.121 -13.741 1.00 71.81 190 ILE A CA 1
ATOM 1488 C C . ILE A 1 190 ? 9.911 -19.794 -14.855 1.00 71.81 190 ILE A C 1
ATOM 1490 O O . ILE A 1 190 ? 11.107 -19.557 -15.011 1.00 71.81 190 ILE A O 1
ATOM 1494 N N . ASP A 1 191 ? 9.240 -20.651 -15.624 1.00 79.50 191 ASP A N 1
ATOM 1495 C CA . ASP A 1 191 ? 9.739 -21.084 -16.923 1.00 79.50 191 ASP A CA 1
ATOM 1496 C C . ASP A 1 191 ? 9.288 -20.079 -17.991 1.00 79.50 191 ASP A C 1
ATOM 1498 O O . ASP A 1 191 ? 8.102 -19.967 -18.307 1.00 79.50 191 ASP A O 1
ATOM 1502 N N . LEU A 1 192 ? 10.235 -19.294 -18.509 1.00 81.69 192 LEU A N 1
ATOM 1503 C CA . LEU A 1 192 ? 9.979 -18.356 -19.603 1.00 81.69 192 LEU A CA 1
ATOM 1504 C C . LEU A 1 192 ? 9.979 -19.053 -20.970 1.00 81.69 192 LEU A C 1
ATOM 1506 O O . LEU A 1 192 ? 9.561 -18.439 -21.947 1.00 81.69 192 LEU A O 1
ATOM 1510 N N . ARG A 1 193 ? 10.388 -20.326 -21.063 1.00 84.94 193 ARG A N 1
ATOM 1511 C CA . ARG A 1 193 ? 10.484 -21.045 -22.344 1.00 84.94 193 ARG A CA 1
ATOM 1512 C C . ARG A 1 193 ? 9.130 -21.215 -23.016 1.00 84.94 193 ARG A C 1
ATOM 1514 O O . ARG A 1 193 ? 9.024 -21.027 -24.219 1.00 84.94 193 ARG A O 1
ATOM 1521 N N . GLU A 1 194 ? 8.075 -21.475 -22.244 1.00 85.75 194 GLU A N 1
ATOM 1522 C CA . GLU A 1 194 ? 6.707 -21.554 -22.783 1.00 85.75 194 GLU A CA 1
ATOM 1523 C C . GLU A 1 194 ? 6.281 -20.236 -23.447 1.00 85.75 194 GLU A C 1
ATOM 1525 O O . GLU A 1 194 ? 5.557 -20.224 -24.442 1.00 85.75 194 GLU A O 1
ATOM 1530 N N . LEU A 1 195 ? 6.761 -19.110 -22.911 1.00 83.25 195 LEU A N 1
ATOM 1531 C CA . LEU A 1 195 ? 6.542 -17.795 -23.496 1.00 83.25 195 LEU A CA 1
ATOM 1532 C C . LEU A 1 195 ? 7.426 -17.586 -24.730 1.00 83.25 195 LEU A C 1
ATOM 1534 O O . LEU A 1 195 ? 6.941 -17.034 -25.716 1.00 83.25 195 LEU A O 1
ATOM 1538 N N . GLU A 1 196 ? 8.682 -18.027 -24.718 1.00 86.75 196 GLU A N 1
ATOM 1539 C CA . GLU A 1 196 ? 9.567 -17.975 -25.892 1.00 86.75 196 GLU A CA 1
ATOM 1540 C C . GLU A 1 196 ? 9.002 -18.770 -27.083 1.00 86.75 196 GLU A C 1
ATOM 1542 O O . GLU A 1 196 ? 9.130 -18.334 -28.225 1.00 86.75 196 GLU A O 1
ATOM 1547 N N . GLU A 1 197 ? 8.327 -19.892 -26.821 1.00 88.69 197 GLU A N 1
ATOM 1548 C CA . GLU A 1 197 ? 7.759 -20.794 -27.834 1.00 88.69 197 GLU A CA 1
ATOM 1549 C C . GLU A 1 197 ? 6.374 -20.365 -28.365 1.00 88.69 197 GLU A C 1
ATOM 1551 O O . GLU A 1 197 ? 5.833 -20.997 -29.276 1.00 88.69 197 GLU A O 1
ATOM 1556 N N . LYS A 1 198 ? 5.783 -19.285 -27.835 1.00 89.38 198 LYS A N 1
ATOM 1557 C CA . LYS A 1 198 ? 4.452 -18.801 -28.240 1.00 89.38 198 LYS A CA 1
ATOM 1558 C C . LYS A 1 198 ? 4.438 -18.395 -29.723 1.00 89.38 198 LYS A C 1
ATOM 1560 O O . LYS A 1 198 ? 5.216 -17.542 -30.153 1.00 89.38 198 LYS A O 1
ATOM 1565 N N . GLU A 1 199 ? 3.532 -18.980 -30.514 1.00 89.25 199 GLU A N 1
ATOM 1566 C CA . GLU A 1 199 ? 3.421 -18.686 -31.951 1.00 89.25 199 GLU A CA 1
ATOM 1567 C C . GLU A 1 199 ? 3.217 -17.183 -32.216 1.00 89.25 199 GLU A C 1
ATOM 1569 O O . GLU A 1 199 ? 2.410 -16.518 -31.565 1.00 89.25 199 GLU A O 1
ATOM 1574 N N . GLY A 1 200 ? 3.950 -16.649 -33.199 1.00 88.44 200 GLY A N 1
ATOM 1575 C CA . GLY A 1 200 ? 3.883 -15.236 -33.588 1.00 88.44 200 GLY A CA 1
ATOM 1576 C C . GLY A 1 200 ? 4.828 -14.308 -32.821 1.00 88.44 200 GLY A C 1
ATOM 1577 O O . GLY A 1 200 ? 4.796 -13.100 -33.053 1.00 88.44 200 GLY A O 1
ATOM 1578 N N . ARG A 1 201 ? 5.682 -14.842 -31.938 1.00 90.25 201 ARG A N 1
ATOM 1579 C CA . ARG A 1 201 ? 6.681 -14.044 -31.223 1.00 90.25 201 ARG A CA 1
ATOM 1580 C C . ARG A 1 201 ? 7.869 -13.679 -32.112 1.00 90.25 201 ARG A C 1
ATOM 1582 O O . ARG A 1 201 ? 8.479 -14.543 -32.741 1.00 90.25 201 ARG A O 1
ATOM 1589 N N . THR A 1 202 ? 8.227 -12.398 -32.127 1.00 92.00 202 THR A N 1
ATOM 1590 C CA . THR A 1 202 ? 9.450 -11.919 -32.781 1.00 92.00 202 THR A CA 1
ATOM 1591 C C . THR A 1 202 ? 10.612 -12.029 -31.794 1.00 92.00 202 THR A C 1
ATOM 1593 O O . THR A 1 202 ? 10.525 -11.451 -30.716 1.00 92.00 202 THR A O 1
ATOM 1596 N N . PRO A 1 203 ? 11.713 -12.728 -32.117 1.00 91.44 203 PRO A N 1
ATOM 1597 C CA . PRO A 1 203 ? 12.876 -12.763 -31.235 1.00 91.44 203 PRO A CA 1
ATOM 1598 C C . PRO A 1 203 ? 13.407 -11.345 -30.958 1.00 91.44 203 PRO A C 1
ATOM 1600 O O . PRO A 1 203 ? 13.454 -10.548 -31.902 1.00 91.44 203 PRO A O 1
ATOM 1603 N N . PRO A 1 204 ? 13.885 -11.029 -29.737 1.00 91.38 204 PRO A N 1
ATOM 1604 C CA . PRO A 1 204 ? 14.400 -9.701 -29.395 1.00 91.38 204 PRO A CA 1
ATOM 1605 C C . PRO A 1 204 ? 15.390 -9.141 -30.419 1.00 91.38 204 PRO A C 1
ATOM 1607 O O . PRO A 1 204 ? 15.272 -7.993 -30.833 1.00 91.38 204 PRO A O 1
ATOM 1610 N N . ILE A 1 205 ? 16.318 -9.969 -30.907 1.00 91.75 205 ILE A N 1
ATOM 1611 C CA . ILE A 1 205 ? 17.308 -9.549 -31.905 1.00 91.75 205 ILE A CA 1
ATOM 1612 C C . ILE A 1 205 ? 16.667 -9.110 -33.227 1.00 91.75 205 ILE A C 1
ATOM 1614 O O . ILE A 1 205 ? 17.058 -8.092 -33.784 1.00 91.75 205 ILE A O 1
ATOM 1618 N N . ARG A 1 206 ? 15.623 -9.808 -33.692 1.00 92.62 206 ARG A N 1
ATOM 1619 C CA . ARG A 1 206 ? 14.887 -9.446 -34.913 1.00 92.62 206 ARG A CA 1
ATOM 1620 C C . ARG A 1 206 ? 14.122 -8.147 -34.738 1.00 92.62 206 ARG A C 1
ATOM 1622 O O . ARG A 1 206 ? 14.042 -7.356 -35.671 1.00 92.62 206 ARG A O 1
ATOM 1629 N N . PHE A 1 207 ? 13.578 -7.928 -33.544 1.00 92.69 207 PHE A N 1
ATOM 1630 C CA . PHE A 1 207 ? 12.954 -6.661 -33.197 1.00 92.69 207 PHE A CA 1
ATOM 1631 C C . PHE A 1 207 ? 13.974 -5.520 -33.236 1.00 92.69 207 PHE A C 1
ATOM 1633 O O . PHE A 1 207 ? 13.704 -4.503 -33.862 1.00 92.69 207 PHE A O 1
ATOM 1640 N N . VAL A 1 208 ? 15.161 -5.699 -32.647 1.00 91.38 208 VAL A N 1
ATOM 1641 C CA . VAL A 1 208 ? 16.233 -4.689 -32.672 1.00 91.38 208 VAL A CA 1
ATOM 1642 C C . VAL A 1 208 ? 16.727 -4.415 -34.095 1.00 91.38 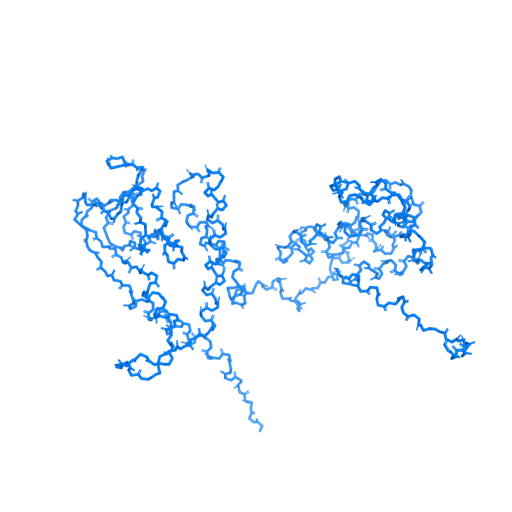208 VAL A C 1
ATOM 1644 O O . VAL A 1 208 ? 16.817 -3.251 -34.474 1.00 91.38 208 VAL A O 1
ATOM 1647 N N . GLU A 1 209 ? 16.982 -5.448 -34.901 1.00 92.94 209 GLU A N 1
ATOM 1648 C CA . GLU A 1 209 ? 17.360 -5.312 -36.319 1.00 92.94 209 GLU A CA 1
ATOM 1649 C C . GLU A 1 209 ? 16.309 -4.512 -37.099 1.00 92.94 209 GLU A C 1
ATOM 1651 O O . GLU A 1 209 ? 16.619 -3.480 -37.694 1.00 92.94 209 GLU A O 1
ATOM 1656 N N . HIS A 1 210 ? 15.043 -4.936 -37.022 1.00 92.06 210 HIS A N 1
ATOM 1657 C CA . HIS A 1 210 ? 13.932 -4.251 -37.679 1.00 92.06 210 HIS A CA 1
ATOM 1658 C C . HIS A 1 210 ? 13.837 -2.789 -37.240 1.00 92.06 210 HIS A C 1
ATOM 1660 O O . HIS A 1 210 ? 13.597 -1.893 -38.047 1.00 92.06 210 HIS A O 1
ATOM 1666 N N . MET A 1 211 ? 14.066 -2.536 -35.957 1.00 89.06 211 MET A N 1
ATOM 1667 C CA . MET A 1 211 ? 14.041 -1.205 -35.383 1.00 89.06 211 MET A CA 1
ATOM 1668 C C . MET A 1 211 ? 15.195 -0.319 -35.855 1.00 89.06 211 MET A C 1
ATOM 1670 O O . MET A 1 211 ? 14.988 0.878 -36.048 1.00 89.06 211 MET A O 1
ATOM 1674 N N . MET A 1 212 ? 16.383 -0.871 -36.084 1.00 89.69 212 MET A N 1
ATOM 1675 C CA . MET A 1 212 ? 17.511 -0.117 -36.636 1.00 89.69 212 MET A CA 1
ATOM 1676 C C . MET A 1 212 ? 17.339 0.188 -38.130 1.00 89.69 212 MET A C 1
ATOM 1678 O O . MET A 1 212 ? 17.790 1.233 -38.591 1.00 89.69 212 MET A O 1
ATOM 1682 N N . GLU A 1 213 ? 16.680 -0.695 -38.881 1.00 91.25 213 GLU A N 1
ATOM 1683 C CA . GLU A 1 213 ? 16.498 -0.556 -40.334 1.00 91.25 213 GLU A CA 1
ATOM 1684 C C . GLU A 1 213 ? 15.255 0.258 -40.722 1.00 91.25 213 GLU A C 1
ATOM 1686 O O . GLU A 1 213 ? 15.238 0.942 -41.748 1.00 91.25 213 GLU A O 1
ATOM 1691 N N . SER A 1 214 ? 14.196 0.175 -39.918 1.00 89.19 214 SER A N 1
ATOM 1692 C CA . SER A 1 214 ? 12.919 0.832 -40.181 1.00 89.19 214 SER A CA 1
ATOM 1693 C C . SER A 1 214 ? 12.914 2.281 -39.683 1.00 89.19 214 SER A C 1
ATOM 1695 O O . SER A 1 214 ? 13.529 2.605 -38.671 1.00 89.19 214 SER A O 1
ATOM 1697 N N . ASN A 1 215 ? 12.156 3.148 -40.358 1.00 85.75 215 ASN A N 1
ATOM 1698 C CA . ASN A 1 215 ? 11.774 4.479 -39.863 1.00 85.75 215 ASN A CA 1
ATOM 1699 C C . ASN A 1 215 ? 10.338 4.496 -39.306 1.00 85.75 215 ASN A C 1
ATOM 1701 O O . ASN A 1 215 ? 9.788 5.559 -39.023 1.00 85.75 215 ASN A O 1
ATOM 1705 N N . GLU A 1 216 ? 9.700 3.330 -39.185 1.00 85.81 216 GLU A N 1
ATOM 1706 C CA . GLU A 1 216 ? 8.342 3.226 -38.663 1.00 85.81 216 GLU A CA 1
ATOM 1707 C C . GLU A 1 216 ? 8.279 3.592 -37.180 1.00 85.81 216 GLU A C 1
ATOM 1709 O O . GLU A 1 216 ? 9.222 3.384 -36.407 1.00 85.81 216 GLU A O 1
ATOM 1714 N N . GLN A 1 217 ? 7.139 4.157 -36.789 1.00 79.88 217 GLN A N 1
ATOM 1715 C CA . GLN A 1 217 ? 6.875 4.537 -35.413 1.00 79.88 217 GLN A CA 1
ATOM 1716 C C . GLN A 1 217 ? 6.808 3.286 -34.530 1.00 79.88 217 GLN A C 1
ATOM 1718 O O . GLN A 1 217 ? 6.211 2.278 -34.895 1.00 79.88 217 GLN A O 1
ATOM 1723 N N . LEU A 1 218 ? 7.441 3.363 -33.363 1.00 73.94 218 LEU A N 1
ATOM 1724 C CA . LEU A 1 218 ? 7.512 2.267 -32.402 1.00 73.94 218 LEU A CA 1
ATOM 1725 C C . LEU A 1 218 ? 6.130 1.866 -31.889 1.00 73.94 218 LEU A C 1
ATOM 1727 O O . LEU A 1 218 ? 5.446 2.672 -31.257 1.00 73.94 218 LEU A O 1
ATOM 1731 N N . PHE A 1 219 ? 5.765 0.598 -32.080 1.00 84.12 219 PHE A N 1
ATOM 1732 C CA . PHE A 1 219 ? 4.577 0.025 -31.460 1.00 84.12 219 PHE A CA 1
ATOM 1733 C C . PHE A 1 219 ? 4.959 -0.700 -30.170 1.00 84.12 219 PHE A C 1
ATOM 1735 O O . PHE A 1 219 ? 5.687 -1.691 -30.170 1.00 84.12 219 PHE A O 1
ATOM 1742 N N . LEU A 1 220 ? 4.416 -0.215 -29.057 1.00 91.62 220 LEU A N 1
ATOM 1743 C CA . LEU A 1 220 ? 4.548 -0.816 -27.728 1.00 91.62 220 LEU A CA 1
ATOM 1744 C C . LEU A 1 220 ? 4.147 -2.304 -27.722 1.00 91.62 220 LEU A C 1
ATOM 1746 O O . LEU A 1 220 ? 4.743 -3.115 -27.023 1.00 91.62 220 LEU A O 1
ATOM 1750 N N . GLU A 1 221 ? 3.163 -2.674 -28.541 1.00 92.94 221 GLU A N 1
ATOM 1751 C CA . GLU A 1 221 ? 2.724 -4.061 -28.711 1.00 92.94 221 GLU A CA 1
ATOM 1752 C C . GLU A 1 221 ? 3.817 -4.944 -29.320 1.00 92.94 221 GLU A C 1
ATOM 1754 O O . GLU A 1 221 ? 4.027 -6.059 -28.852 1.00 92.94 221 GLU A O 1
ATOM 1759 N N . GLN A 1 222 ? 4.567 -4.437 -30.303 1.00 92.50 222 GLN A N 1
ATOM 1760 C CA . GLN A 1 222 ? 5.686 -5.174 -30.892 1.00 92.50 222 GLN A CA 1
ATOM 1761 C C . GLN A 1 222 ? 6.796 -5.378 -29.862 1.00 92.50 222 GLN A C 1
ATOM 1763 O O . GLN A 1 222 ? 7.307 -6.492 -29.738 1.00 92.50 222 GLN A O 1
ATOM 1768 N N . LEU A 1 223 ? 7.103 -4.349 -29.066 1.00 93.12 223 LEU A N 1
ATOM 1769 C CA . LEU A 1 223 ? 8.063 -4.445 -27.967 1.00 93.12 223 LEU A CA 1
ATOM 1770 C C . LEU A 1 223 ? 7.646 -5.524 -26.953 1.00 93.12 223 LEU A C 1
ATOM 1772 O O . LEU A 1 223 ? 8.408 -6.448 -26.685 1.00 93.12 223 LEU A O 1
ATOM 1776 N N . ARG A 1 224 ? 6.410 -5.459 -26.448 1.00 94.31 224 ARG A N 1
ATOM 1777 C CA . ARG A 1 224 ? 5.859 -6.440 -25.494 1.00 94.31 224 ARG A CA 1
ATOM 1778 C C . ARG A 1 224 ? 5.780 -7.850 -26.071 1.00 94.31 224 ARG A C 1
ATOM 1780 O O . ARG A 1 224 ? 5.979 -8.831 -25.361 1.00 94.31 224 ARG A O 1
ATOM 1787 N N . SER A 1 225 ? 5.507 -7.964 -27.370 1.00 93.25 225 SER A N 1
ATOM 1788 C CA . SER A 1 225 ? 5.535 -9.257 -28.045 1.00 93.25 225 SER A CA 1
ATOM 1789 C C . SER A 1 225 ? 6.963 -9.786 -28.165 1.00 93.25 225 SER A C 1
ATOM 1791 O O . SER A 1 225 ? 7.152 -10.986 -28.075 1.00 93.25 225 SER A O 1
ATOM 1793 N N . SER A 1 226 ? 7.980 -8.930 -28.285 1.00 93.50 226 SER A N 1
ATOM 1794 C CA . SER A 1 226 ? 9.353 -9.376 -28.544 1.00 93.50 226 SER A CA 1
ATOM 1795 C C . SER A 1 226 ? 10.122 -9.779 -27.286 1.00 93.50 226 SER A C 1
ATOM 1797 O O . SER A 1 226 ? 10.960 -10.672 -27.350 1.00 93.50 226 SER A O 1
ATOM 1799 N N . PHE A 1 227 ? 9.819 -9.170 -26.138 1.00 92.50 227 PHE A N 1
ATOM 1800 C CA . PHE A 1 227 ? 10.470 -9.464 -24.857 1.00 92.50 227 PHE A CA 1
ATOM 1801 C C . PHE A 1 227 ? 9.506 -10.205 -23.930 1.00 92.50 227 PHE A C 1
ATOM 1803 O O . PHE A 1 227 ? 8.452 -9.678 -23.571 1.00 92.50 227 PHE A O 1
ATOM 1810 N N . VAL A 1 228 ? 9.856 -11.433 -23.540 1.00 92.12 228 VAL A N 1
ATOM 1811 C CA . VAL A 1 228 ? 9.000 -12.295 -22.702 1.00 92.12 228 VAL A CA 1
ATOM 1812 C C . VAL A 1 228 ? 8.719 -11.674 -21.335 1.00 92.12 228 VAL A C 1
ATOM 1814 O O . VAL A 1 228 ? 7.635 -11.842 -20.785 1.00 92.12 228 VAL A O 1
ATOM 1817 N N . GLU A 1 229 ? 9.659 -10.890 -20.813 1.00 89.50 229 GLU A N 1
ATOM 1818 C CA . GLU A 1 229 ? 9.572 -10.200 -19.530 1.00 89.50 229 GLU A CA 1
ATOM 1819 C C . GLU A 1 229 ? 8.534 -9.072 -19.533 1.00 89.50 229 GLU A C 1
ATOM 1821 O O . GLU A 1 229 ? 7.995 -8.738 -18.476 1.00 89.50 229 GLU A O 1
ATOM 1826 N N . LEU A 1 230 ? 8.247 -8.514 -20.715 1.00 92.75 230 LEU A N 1
ATOM 1827 C CA . LEU A 1 230 ? 7.297 -7.422 -20.940 1.00 92.75 230 LEU A CA 1
ATOM 1828 C C . LEU A 1 230 ? 5.913 -7.910 -21.379 1.00 92.75 230 LEU A C 1
ATOM 1830 O O . LEU A 1 230 ? 5.046 -7.087 -21.686 1.00 92.75 230 LEU A O 1
ATOM 1834 N N . ASP A 1 231 ? 5.686 -9.226 -21.428 1.00 92.19 231 ASP A N 1
ATOM 1835 C CA . ASP A 1 231 ? 4.361 -9.758 -21.727 1.00 92.19 231 ASP A CA 1
ATOM 1836 C C . ASP A 1 231 ? 3.344 -9.210 -20.700 1.00 92.19 231 ASP A C 1
ATOM 1838 O O . ASP A 1 231 ? 3.554 -9.344 -19.491 1.00 92.19 231 ASP A O 1
ATOM 1842 N N . PRO A 1 232 ? 2.252 -8.563 -21.148 1.00 90.19 232 PRO A N 1
ATOM 1843 C CA . PRO A 1 232 ? 1.346 -7.839 -20.259 1.00 90.19 232 PRO A CA 1
ATOM 1844 C C . PRO A 1 232 ? 0.528 -8.753 -19.341 1.00 90.19 232 PRO A C 1
ATOM 1846 O O . PRO A 1 232 ? -0.080 -8.261 -18.394 1.00 90.19 232 PRO A O 1
ATOM 1849 N N . THR A 1 233 ? 0.463 -10.054 -19.638 1.00 89.06 233 THR A N 1
ATOM 1850 C CA . THR A 1 233 ? -0.313 -11.025 -18.855 1.00 89.06 233 THR A CA 1
ATOM 1851 C C . THR A 1 233 ? 0.612 -11.946 -18.078 1.00 89.06 233 THR A C 1
ATOM 1853 O O . THR A 1 233 ? 0.441 -12.131 -16.876 1.00 89.06 233 THR A O 1
ATOM 1856 N N . ASP A 1 234 ? 1.616 -12.488 -18.764 1.00 87.62 234 ASP A N 1
ATOM 1857 C CA . ASP A 1 234 ? 2.431 -13.585 -18.249 1.00 87.62 234 ASP A CA 1
ATOM 1858 C C . ASP A 1 234 ? 3.892 -13.194 -18.010 1.00 87.62 234 ASP A C 1
ATOM 1860 O O . ASP A 1 234 ? 4.669 -14.022 -17.530 1.00 87.62 234 ASP A O 1
ATOM 1864 N N . GLY A 1 235 ? 4.273 -11.958 -18.335 1.00 87.19 235 GLY A N 1
ATOM 1865 C CA . GLY A 1 235 ? 5.639 -11.470 -18.212 1.00 87.19 235 GLY A CA 1
ATOM 1866 C C . GLY A 1 235 ? 6.062 -11.291 -16.761 1.00 87.19 235 GLY A C 1
ATOM 1867 O O . GLY A 1 235 ? 5.247 -11.316 -15.836 1.00 87.19 235 GLY A O 1
ATOM 1868 N N . LEU A 1 236 ? 7.363 -11.087 -16.554 1.00 87.12 236 LEU A N 1
ATOM 1869 C CA . LEU A 1 236 ? 7.955 -10.960 -15.225 1.00 87.12 236 LEU A CA 1
ATOM 1870 C C . LEU A 1 236 ? 7.233 -9.873 -14.414 1.00 87.12 236 LEU A C 1
ATOM 1872 O O . LEU A 1 236 ? 6.725 -10.135 -13.327 1.00 87.12 236 LEU A O 1
ATOM 1876 N N . HIS A 1 237 ? 7.103 -8.674 -14.977 1.00 87.44 237 HIS A N 1
ATOM 1877 C CA . HIS A 1 237 ? 6.493 -7.546 -14.274 1.00 87.44 237 HIS A CA 1
ATOM 1878 C C . HIS A 1 237 ? 4.992 -7.730 -14.017 1.00 87.44 237 HIS A C 1
ATOM 1880 O O . HIS A 1 237 ? 4.505 -7.350 -12.949 1.00 87.44 237 HIS A O 1
ATOM 1886 N N . ALA A 1 238 ? 4.271 -8.358 -14.953 1.00 85.50 238 ALA A N 1
ATOM 1887 C CA . ALA A 1 238 ? 2.856 -8.680 -14.789 1.00 85.50 238 ALA A CA 1
ATOM 1888 C C . ALA A 1 238 ? 2.649 -9.682 -13.641 1.00 85.50 238 ALA A C 1
ATOM 1890 O O . ALA A 1 238 ? 1.816 -9.452 -12.763 1.00 85.50 238 ALA A O 1
ATOM 1891 N N . ARG A 1 239 ? 3.478 -10.736 -13.576 1.00 81.56 239 ARG A N 1
ATOM 1892 C CA . ARG A 1 239 ? 3.441 -11.735 -12.496 1.00 81.56 239 ARG A CA 1
ATOM 1893 C C . ARG A 1 239 ? 3.776 -11.137 -11.137 1.00 81.56 239 ARG A C 1
ATOM 1895 O O . ARG A 1 239 ? 3.114 -11.471 -10.161 1.00 81.56 239 ARG A O 1
ATOM 1902 N N . TYR A 1 240 ? 4.764 -10.245 -11.047 1.00 80.06 240 TYR A N 1
ATOM 1903 C CA . TYR A 1 240 ? 5.094 -9.599 -9.772 1.00 80.06 240 TYR A CA 1
ATOM 1904 C C . TYR A 1 240 ? 4.090 -8.513 -9.364 1.00 80.06 240 TYR A C 1
ATOM 1906 O O . TYR A 1 240 ? 4.006 -8.199 -8.176 1.00 80.06 240 TYR A O 1
ATOM 1914 N N . GLY A 1 241 ? 3.242 -8.042 -10.284 1.00 79.56 241 GLY A N 1
ATOM 1915 C CA . GLY A 1 241 ? 2.286 -6.967 -10.025 1.00 79.56 241 GLY A CA 1
ATOM 1916 C C . GLY A 1 241 ? 2.961 -5.597 -9.980 1.00 79.56 241 GLY A C 1
ATOM 1917 O O . GLY A 1 241 ? 2.533 -4.723 -9.229 1.00 79.56 241 GLY A O 1
ATOM 1918 N N . GLU A 1 242 ? 4.017 -5.406 -10.775 1.00 84.25 242 GLU A N 1
ATOM 1919 C CA . GLU A 1 242 ? 4.832 -4.188 -10.815 1.00 84.25 242 GLU A CA 1
ATOM 1920 C C . GLU A 1 242 ? 4.655 -3.421 -12.143 1.00 84.25 242 GLU A C 1
ATOM 1922 O O . GLU A 1 242 ? 5.617 -3.243 -12.897 1.00 84.25 242 GLU A O 1
ATOM 1927 N N . PRO A 1 243 ? 3.446 -2.909 -12.458 1.00 83.44 243 PRO A N 1
ATOM 1928 C CA . PRO A 1 243 ? 3.193 -2.238 -13.735 1.00 83.44 243 PRO A CA 1
ATOM 1929 C C . PRO A 1 243 ? 4.060 -0.985 -13.916 1.00 83.44 243 PRO A C 1
ATOM 1931 O O . PRO A 1 243 ? 4.449 -0.653 -15.028 1.00 83.44 243 PRO A O 1
ATOM 1934 N N . LYS A 1 244 ? 4.436 -0.317 -12.818 1.00 83.19 244 LYS A N 1
ATOM 1935 C CA . LYS A 1 244 ? 5.332 0.847 -12.857 1.00 83.19 244 LYS A CA 1
ATOM 1936 C C . LYS A 1 244 ? 6.761 0.482 -13.259 1.00 83.19 244 LYS A C 1
ATOM 1938 O O . LYS A 1 244 ? 7.411 1.264 -13.948 1.00 83.19 244 LYS A O 1
ATOM 1943 N N . GLU A 1 245 ? 7.263 -0.676 -12.827 1.00 84.88 245 GLU A N 1
ATOM 1944 C CA . GLU A 1 245 ? 8.586 -1.138 -13.262 1.00 84.88 245 GLU A CA 1
ATOM 1945 C C . GLU A 1 245 ? 8.534 -1.597 -14.722 1.00 84.88 245 GLU A C 1
ATOM 1947 O O . GLU A 1 245 ? 9.451 -1.277 -15.473 1.00 84.88 245 GLU A O 1
ATOM 1952 N N . GLN A 1 246 ? 7.430 -2.208 -15.170 1.00 89.56 246 GLN A N 1
ATOM 1953 C CA . GLN A 1 246 ? 7.212 -2.484 -16.593 1.00 89.56 246 GLN A CA 1
ATOM 1954 C C . GLN A 1 246 ? 7.250 -1.203 -17.438 1.00 89.56 246 GLN A C 1
ATOM 1956 O O . GLN A 1 246 ? 8.033 -1.115 -18.379 1.00 89.56 246 GLN A O 1
ATOM 1961 N N . GLU A 1 247 ? 6.459 -0.186 -17.079 1.00 90.25 247 GLU A N 1
ATOM 1962 C CA . GLU A 1 247 ? 6.422 1.108 -17.779 1.00 90.25 247 GLU A CA 1
ATOM 1963 C C . GLU A 1 247 ? 7.803 1.770 -17.838 1.00 90.25 247 GLU A C 1
ATOM 1965 O O . GLU A 1 247 ? 8.175 2.386 -18.839 1.00 90.25 247 GLU A O 1
ATOM 1970 N N . LYS A 1 248 ? 8.591 1.636 -16.770 1.00 88.69 248 LYS A N 1
ATOM 1971 C CA . LYS A 1 248 ? 9.954 2.162 -16.684 1.00 88.69 248 LYS A CA 1
ATOM 1972 C C . LYS A 1 248 ? 10.921 1.405 -17.593 1.00 88.69 248 LYS A C 1
ATOM 1974 O O . LYS A 1 248 ? 11.735 2.052 -18.252 1.00 88.69 248 LYS A O 1
ATOM 1979 N N . VAL A 1 249 ? 10.835 0.075 -17.657 1.00 90.31 249 VAL A N 1
ATOM 1980 C CA . VAL A 1 249 ? 11.637 -0.734 -18.589 1.00 90.31 249 VAL A CA 1
ATOM 1981 C C . VAL A 1 249 ? 11.247 -0.413 -20.031 1.00 90.31 249 VAL A C 1
ATOM 1983 O O . VAL A 1 249 ? 12.124 -0.102 -20.834 1.00 90.31 249 VAL A O 1
ATOM 1986 N N . GLU A 1 250 ? 9.951 -0.371 -20.343 1.00 92.69 250 GLU A N 1
ATOM 1987 C CA . GLU A 1 250 ? 9.430 0.020 -21.660 1.00 92.69 250 GLU A CA 1
ATOM 1988 C C . GLU A 1 250 ? 9.932 1.411 -22.064 1.00 92.69 250 GLU A C 1
ATOM 1990 O O . GLU A 1 250 ? 10.502 1.583 -23.141 1.00 92.69 250 GLU A O 1
ATOM 1995 N N . SER A 1 251 ? 9.820 2.394 -21.168 1.00 91.31 251 SER A N 1
ATOM 1996 C CA . SER A 1 251 ? 10.316 3.755 -21.398 1.00 91.31 251 SER A CA 1
ATOM 1997 C C . SER A 1 251 ? 11.829 3.796 -21.612 1.00 91.31 251 SER A C 1
ATOM 1999 O O . SER A 1 251 ? 12.310 4.557 -22.453 1.00 91.31 251 SER A O 1
ATOM 2001 N N . GLY A 1 252 ? 12.591 2.983 -20.877 1.00 91.06 252 GLY A N 1
ATOM 2002 C CA . GLY A 1 252 ? 14.039 2.864 -21.036 1.00 91.06 252 GLY A CA 1
ATOM 2003 C C . GLY A 1 252 ? 14.426 2.293 -22.399 1.00 91.06 252 GLY A C 1
ATOM 2004 O O . GLY A 1 252 ? 15.297 2.850 -23.069 1.00 91.06 252 GLY A O 1
ATOM 2005 N N . ILE A 1 253 ? 13.736 1.238 -22.842 1.00 91.31 253 ILE A N 1
ATOM 2006 C CA . ILE A 1 253 ? 13.960 0.618 -24.151 1.00 91.31 253 ILE A CA 1
ATOM 2007 C C . ILE A 1 253 ? 13.635 1.607 -25.270 1.00 91.31 253 ILE A C 1
ATOM 2009 O O . ILE A 1 253 ? 14.478 1.851 -26.134 1.00 91.31 253 ILE A O 1
ATOM 2013 N N . LEU A 1 254 ? 12.459 2.239 -25.215 1.00 91.56 254 LEU A N 1
ATOM 2014 C CA . LEU A 1 254 ? 12.026 3.230 -26.202 1.00 91.56 254 LEU A CA 1
ATOM 2015 C C . LEU A 1 254 ? 12.977 4.434 -26.260 1.00 91.56 254 LEU A C 1
ATOM 2017 O O . LEU A 1 254 ? 13.303 4.906 -27.347 1.00 91.56 254 LEU A O 1
ATOM 2021 N N . SER A 1 255 ? 13.478 4.894 -25.110 1.00 92.62 255 SER A N 1
ATOM 2022 C CA . SER A 1 255 ? 14.465 5.979 -25.048 1.00 92.62 255 SER A CA 1
ATOM 2023 C C . SER A 1 255 ? 15.790 5.571 -25.693 1.00 92.62 255 SER A C 1
ATOM 2025 O O . SER A 1 255 ? 16.349 6.329 -26.481 1.00 92.62 255 SER A O 1
ATOM 2027 N N . LEU A 1 256 ? 16.296 4.365 -25.418 1.00 92.06 256 LEU A N 1
ATOM 2028 C CA . LEU A 1 256 ? 17.517 3.884 -26.068 1.00 92.06 256 LEU A CA 1
ATOM 2029 C C . LEU A 1 256 ? 17.319 3.728 -27.583 1.00 92.06 256 LEU A C 1
ATOM 2031 O O . LEU A 1 256 ? 18.209 4.074 -28.350 1.00 92.06 256 LEU A O 1
ATOM 2035 N N . MET A 1 257 ? 16.144 3.281 -28.031 1.00 90.75 257 MET A N 1
ATOM 2036 C CA . MET A 1 257 ? 15.837 3.179 -29.461 1.00 90.75 257 MET A CA 1
ATOM 2037 C C . MET A 1 257 ? 15.765 4.542 -30.150 1.00 90.75 257 MET A C 1
ATOM 2039 O O . MET A 1 257 ? 16.341 4.713 -31.224 1.00 90.75 257 MET A O 1
ATOM 2043 N N . ALA A 1 258 ? 15.119 5.528 -29.525 1.00 93.25 258 ALA A N 1
ATOM 2044 C CA . ALA A 1 258 ? 15.116 6.900 -30.023 1.00 93.25 258 ALA A CA 1
ATOM 2045 C C . ALA A 1 258 ? 16.545 7.467 -30.105 1.00 93.25 258 ALA A C 1
ATOM 2047 O O . ALA A 1 258 ? 16.886 8.151 -31.068 1.00 93.25 258 ALA A O 1
ATOM 2048 N N . LEU A 1 259 ? 17.409 7.118 -29.144 1.00 94.19 259 LEU A N 1
ATOM 2049 C CA . LEU A 1 259 ? 18.826 7.470 -29.183 1.00 94.19 259 LEU A CA 1
ATOM 2050 C C . LEU A 1 259 ? 19.553 6.827 -30.369 1.00 94.19 259 LEU A C 1
ATOM 2052 O O . LEU A 1 259 ? 20.206 7.541 -31.125 1.00 94.19 259 LEU A O 1
ATOM 2056 N N . VAL A 1 260 ? 19.396 5.520 -30.584 1.00 93.31 260 VAL A N 1
ATOM 2057 C CA . VAL A 1 260 ? 20.034 4.796 -31.701 1.00 93.31 260 VAL A CA 1
ATOM 2058 C C . VAL A 1 260 ? 19.588 5.322 -33.067 1.00 93.31 260 VAL A C 1
ATOM 2060 O O . VAL A 1 260 ? 20.397 5.414 -33.986 1.00 93.31 260 VAL A O 1
ATOM 2063 N N . ARG A 1 261 ? 18.327 5.743 -33.194 1.00 93.00 261 ARG A N 1
ATOM 2064 C CA . ARG A 1 261 ? 17.774 6.329 -34.426 1.00 93.00 261 ARG A CA 1
ATOM 2065 C C . ARG A 1 261 ? 18.102 7.807 -34.632 1.00 93.00 261 ARG A C 1
ATOM 2067 O O . ARG A 1 261 ? 17.699 8.381 -35.640 1.00 93.00 261 ARG A O 1
ATOM 2074 N N . ASN A 1 262 ? 18.793 8.436 -33.682 1.00 95.06 262 ASN A N 1
ATOM 2075 C CA . ASN A 1 262 ? 18.985 9.883 -33.650 1.00 95.06 262 ASN A CA 1
ATOM 2076 C C . ASN A 1 262 ? 17.651 10.672 -33.724 1.00 95.06 262 ASN A C 1
ATOM 2078 O O . ASN A 1 262 ? 17.575 11.750 -34.315 1.00 95.06 262 ASN A O 1
ATOM 2082 N N . ASP A 1 263 ? 16.596 10.150 -33.087 1.00 95.25 263 ASP A N 1
ATOM 2083 C CA . ASP A 1 263 ? 15.272 10.774 -32.988 1.00 95.25 263 ASP A CA 1
ATOM 2084 C C . ASP A 1 263 ? 15.136 11.568 -31.678 1.00 95.25 263 ASP A C 1
ATOM 2086 O O . ASP A 1 263 ? 14.666 11.086 -30.641 1.00 95.25 263 ASP A O 1
ATOM 2090 N N . TYR A 1 264 ? 15.581 12.823 -31.729 1.00 96.25 264 TYR A N 1
ATOM 2091 C CA . TYR A 1 264 ? 15.536 13.741 -30.591 1.00 96.25 264 TYR A CA 1
ATOM 2092 C C . TYR A 1 264 ? 14.107 14.020 -30.096 1.00 96.25 264 TYR A C 1
ATOM 2094 O O . TYR A 1 264 ? 13.889 14.163 -28.887 1.00 96.25 264 TYR A O 1
ATOM 2102 N N . GLU A 1 265 ? 13.130 14.117 -31.002 1.00 95.69 265 GLU A N 1
ATOM 2103 C CA . GLU A 1 265 ? 11.753 14.446 -30.625 1.00 95.69 265 GLU A CA 1
ATOM 2104 C C . GLU A 1 265 ? 11.119 13.288 -29.856 1.00 95.69 265 GLU A C 1
ATOM 2106 O O . GLU A 1 265 ? 10.588 13.516 -28.769 1.00 95.69 265 GLU A O 1
ATOM 2111 N N . ALA A 1 266 ? 11.264 12.046 -30.332 1.00 92.62 266 ALA A N 1
ATOM 2112 C CA . ALA A 1 266 ? 10.777 10.876 -29.604 1.00 92.62 266 ALA A CA 1
ATOM 2113 C C . ALA A 1 266 ? 11.457 10.718 -28.232 1.00 92.62 266 ALA A C 1
ATOM 2115 O O . ALA A 1 266 ? 10.780 10.458 -27.236 1.00 92.62 266 ALA A O 1
ATOM 2116 N N . PHE A 1 267 ? 12.776 10.938 -28.150 1.00 95.12 267 PHE A N 1
ATOM 2117 C CA . PHE A 1 267 ? 13.529 10.828 -26.893 1.00 95.12 267 PHE A CA 1
ATOM 2118 C C . PHE A 1 267 ? 13.090 11.855 -25.839 1.00 95.12 267 PHE A C 1
ATOM 2120 O O . PHE A 1 267 ? 13.078 11.583 -24.635 1.00 95.12 267 PHE A O 1
ATOM 2127 N N . THR A 1 268 ? 12.762 13.070 -26.280 1.00 95.62 268 THR A N 1
ATOM 2128 C CA . THR A 1 268 ? 12.472 14.190 -25.379 1.00 95.62 268 THR A CA 1
ATOM 2129 C C . THR A 1 268 ? 10.984 14.442 -25.149 1.00 95.62 268 THR A C 1
ATOM 2131 O O . THR A 1 268 ? 10.650 15.137 -24.190 1.00 95.62 268 THR A O 1
ATOM 2134 N N . ALA A 1 269 ? 10.093 13.844 -25.945 1.00 93.75 269 ALA A N 1
ATOM 2135 C CA . ALA A 1 269 ? 8.641 13.950 -25.800 1.00 93.75 269 ALA A CA 1
ATOM 2136 C C . ALA A 1 269 ? 8.105 13.693 -24.371 1.00 93.75 269 ALA A C 1
ATOM 2138 O O . ALA A 1 269 ? 7.275 14.483 -23.918 1.00 93.75 269 ALA A O 1
ATOM 2139 N N . PRO A 1 270 ? 8.557 12.667 -23.614 1.00 90.44 270 PRO A N 1
ATOM 2140 C CA . PRO A 1 270 ? 8.053 12.425 -22.257 1.00 90.44 270 PRO A CA 1
ATOM 2141 C C . PRO A 1 270 ? 8.663 13.352 -21.187 1.00 90.44 270 PRO A C 1
ATOM 2143 O O . PRO A 1 270 ? 8.252 13.318 -20.024 1.00 90.44 270 PRO A O 1
ATOM 2146 N N . GLN A 1 271 ? 9.658 14.175 -21.531 1.00 92.38 271 GLN A N 1
ATOM 2147 C CA . GLN A 1 271 ? 10.379 15.012 -20.571 1.00 92.38 271 GLN A CA 1
ATOM 214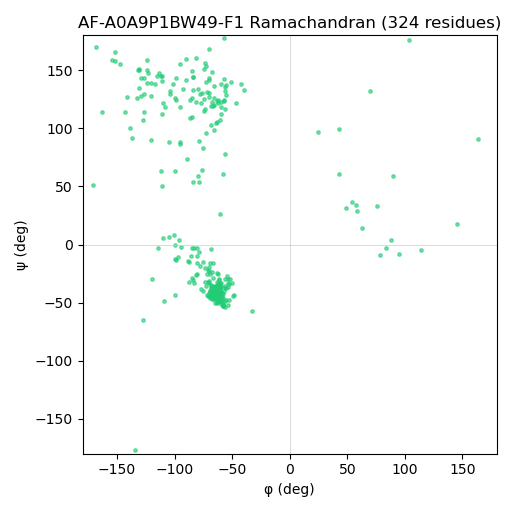8 C C . GLN A 1 271 ? 9.624 16.325 -20.313 1.00 92.38 271 GLN A C 1
ATOM 2150 O O . GLN A 1 271 ? 9.203 17.027 -21.231 1.00 92.38 271 GLN A O 1
ATOM 2155 N N . LYS A 1 272 ? 9.474 16.705 -19.038 1.00 91.75 272 LYS A N 1
ATOM 2156 C CA . LYS A 1 272 ? 8.843 17.982 -18.657 1.00 91.75 272 LYS A CA 1
ATOM 2157 C C . LYS A 1 272 ? 9.757 19.155 -19.022 1.00 91.75 272 LYS A C 1
ATOM 2159 O O . LYS A 1 272 ? 10.954 19.074 -18.784 1.00 91.75 272 LYS A O 1
ATOM 2164 N N . GLY A 1 273 ? 9.181 20.264 -19.496 1.00 91.12 273 GLY A N 1
ATOM 2165 C CA . GLY A 1 273 ? 9.882 21.454 -20.019 1.00 91.12 273 GLY A CA 1
ATOM 2166 C C . GLY A 1 273 ? 11.239 21.820 -19.388 1.00 91.12 273 GLY A C 1
ATOM 2167 O O . GLY A 1 273 ? 12.223 21.862 -20.119 1.00 91.12 273 GLY A O 1
ATOM 2168 N N . PRO A 1 274 ? 11.349 22.051 -18.064 1.00 92.19 274 PRO A N 1
ATOM 2169 C CA . PRO A 1 274 ? 12.624 22.435 -17.442 1.00 92.19 274 PRO A CA 1
ATOM 2170 C C . PRO A 1 274 ? 13.674 21.311 -17.398 1.00 92.19 274 PRO A C 1
ATOM 2172 O O . PRO A 1 274 ? 14.856 21.592 -17.245 1.00 92.19 274 PRO A O 1
ATOM 2175 N N . ASN A 1 275 ? 13.252 20.054 -17.542 1.00 92.19 275 ASN A N 1
ATOM 2176 C CA . ASN A 1 275 ? 14.107 18.867 -17.538 1.00 92.19 275 ASN A CA 1
ATOM 2177 C C . ASN A 1 275 ? 14.313 18.295 -18.949 1.00 92.19 275 ASN A C 1
ATOM 2179 O O . ASN A 1 275 ? 14.873 17.209 -19.082 1.00 92.19 275 ASN A O 1
ATOM 2183 N N . ARG A 1 276 ? 13.823 18.982 -19.991 1.00 95.44 276 ARG A N 1
ATOM 2184 C CA . ARG A 1 276 ? 13.983 18.537 -21.374 1.00 95.44 276 ARG A CA 1
ATOM 2185 C C . ARG A 1 276 ? 15.447 18.694 -21.780 1.00 95.44 276 ARG A C 1
ATOM 2187 O O . ARG A 1 276 ? 16.021 19.771 -21.633 1.00 95.44 276 ARG A O 1
ATOM 2194 N N . LEU A 1 277 ? 16.041 17.618 -22.285 1.00 95.62 277 LEU A N 1
ATOM 2195 C CA . LEU A 1 277 ? 17.418 17.597 -22.763 1.00 95.62 277 LEU A CA 1
ATOM 2196 C C . LEU A 1 277 ? 17.611 18.669 -23.840 1.00 95.62 277 LEU A C 1
ATOM 2198 O O . LEU A 1 277 ? 16.816 18.753 -24.768 1.00 95.62 277 LEU A O 1
ATOM 2202 N N . SER A 1 278 ? 18.664 19.477 -23.737 1.00 96.44 278 SER A N 1
ATOM 2203 C CA . SER A 1 278 ? 18.998 20.443 -24.788 1.00 96.44 278 SER A CA 1
ATOM 2204 C C . SER A 1 278 ? 19.581 19.750 -26.023 1.00 96.44 278 SER A C 1
ATOM 2206 O O . SER A 1 278 ? 20.202 18.690 -25.922 1.00 96.44 278 SER A O 1
ATOM 2208 N N . THR A 1 279 ? 19.481 20.389 -27.191 1.00 96.75 279 THR A N 1
ATOM 2209 C CA . THR A 1 279 ? 20.105 19.894 -28.431 1.00 96.75 279 THR A CA 1
ATOM 2210 C C . THR A 1 279 ? 21.615 19.684 -28.275 1.00 96.75 279 THR A C 1
ATOM 2212 O O . THR A 1 279 ? 22.162 18.725 -28.806 1.00 96.75 279 THR A O 1
ATOM 2215 N N . THR A 1 280 ? 22.305 20.530 -27.503 1.00 97.38 280 THR A N 1
ATOM 2216 C CA . THR A 1 280 ? 23.745 20.373 -27.245 1.00 97.38 280 THR A CA 1
ATOM 2217 C C . THR A 1 280 ? 24.045 19.110 -26.437 1.00 97.38 280 THR A C 1
ATOM 2219 O O . THR A 1 280 ? 24.949 18.358 -26.791 1.00 97.38 280 THR A O 1
ATOM 2222 N N . GLN A 1 281 ? 23.278 18.848 -25.375 1.00 96.31 281 GLN A N 1
ATOM 2223 C CA . GLN A 1 281 ? 23.422 17.624 -24.579 1.00 96.31 281 GLN A CA 1
ATOM 2224 C C . GLN A 1 281 ? 23.065 16.374 -25.396 1.00 96.31 281 GLN A C 1
ATOM 2226 O O . GLN A 1 281 ? 23.712 15.342 -25.246 1.00 96.31 281 GLN A O 1
ATOM 2231 N N . TRP A 1 282 ? 22.080 16.472 -26.293 1.00 97.00 282 TRP A N 1
ATOM 2232 C CA . TRP A 1 282 ? 21.754 15.403 -27.236 1.00 97.00 282 TRP A CA 1
ATOM 2233 C C . TRP A 1 282 ? 22.928 15.062 -28.154 1.00 97.00 282 TRP A C 1
ATOM 2235 O O . TRP A 1 282 ? 23.282 13.896 -28.272 1.00 97.00 282 TRP A O 1
ATOM 2245 N N . GLN A 1 283 ? 23.578 16.067 -28.747 1.00 97.38 283 GLN A N 1
ATOM 2246 C CA . GLN A 1 283 ? 24.748 15.844 -29.604 1.00 97.38 283 GLN A CA 1
ATOM 2247 C C . GLN A 1 283 ? 25.916 15.209 -28.838 1.00 97.38 283 GLN A C 1
ATOM 2249 O O . GLN A 1 283 ? 26.605 14.343 -29.366 1.00 97.38 283 GLN A O 1
ATOM 2254 N N . GLN A 1 284 ? 26.117 15.581 -27.570 1.00 95.75 284 GLN A N 1
ATOM 2255 C CA . GLN A 1 284 ? 27.106 14.915 -26.717 1.00 95.75 284 GLN A CA 1
ATOM 2256 C C . GLN A 1 284 ? 26.760 13.440 -26.494 1.00 95.75 284 GLN A C 1
ATOM 2258 O O . GLN A 1 284 ? 27.639 12.586 -26.577 1.00 95.75 284 GLN A O 1
ATOM 2263 N N . LEU A 1 285 ? 25.485 13.136 -26.240 1.00 95.31 285 LEU A N 1
ATOM 2264 C CA . LEU A 1 285 ? 25.011 11.768 -26.047 1.00 95.31 285 LEU A CA 1
ATOM 2265 C C . LEU A 1 285 ? 25.131 10.930 -27.331 1.00 95.31 285 LEU A C 1
ATOM 2267 O O . LEU A 1 285 ? 25.566 9.783 -27.262 1.00 95.31 285 LEU A O 1
ATOM 2271 N N . GLN A 1 286 ? 24.833 11.518 -28.493 1.00 97.00 286 GLN A N 1
ATOM 2272 C CA . GLN A 1 286 ? 25.073 10.911 -29.806 1.00 97.00 286 GLN A CA 1
ATOM 2273 C C . GLN A 1 286 ? 26.557 10.613 -30.032 1.00 97.00 286 GLN A C 1
ATOM 2275 O O . GLN A 1 286 ? 26.890 9.520 -30.469 1.00 97.00 286 GLN A O 1
ATOM 2280 N N . GLY A 1 287 ? 27.459 11.522 -29.648 1.00 95.50 287 GLY A N 1
ATOM 2281 C CA . GLY A 1 287 ? 28.902 11.277 -29.740 1.00 95.50 287 GLY A CA 1
ATOM 2282 C C . GLY A 1 287 ? 29.375 10.098 -28.881 1.00 95.50 287 GLY A C 1
ATOM 2283 O O . GLY A 1 287 ? 30.270 9.360 -29.286 1.00 95.50 287 GLY A O 1
ATOM 2284 N N . VAL A 1 288 ? 28.759 9.872 -27.713 1.00 94.19 288 VAL A N 1
ATOM 2285 C CA . VAL A 1 288 ? 29.036 8.674 -26.897 1.00 94.19 288 VAL A CA 1
ATOM 2286 C C . VAL A 1 288 ? 28.514 7.411 -27.580 1.00 94.19 288 VAL A C 1
ATOM 2288 O O . VAL A 1 288 ? 29.182 6.380 -27.538 1.00 94.19 288 VAL A O 1
ATOM 2291 N N . LEU A 1 289 ? 27.337 7.479 -28.204 1.00 93.06 289 LEU A N 1
ATOM 2292 C CA . LEU A 1 289 ? 26.758 6.347 -28.920 1.00 93.06 289 LEU A CA 1
ATOM 2293 C C . LEU A 1 289 ? 27.583 5.980 -30.161 1.00 93.06 289 LEU A C 1
ATOM 2295 O O . LEU A 1 289 ? 27.871 4.806 -30.365 1.00 93.06 289 LEU A O 1
ATOM 2299 N N . GLU A 1 290 ? 28.004 6.972 -30.946 1.00 93.81 290 GLU A N 1
ATOM 2300 C CA . GLU A 1 290 ? 28.886 6.789 -32.103 1.00 93.81 290 GLU A CA 1
ATOM 2301 C C . GLU A 1 290 ? 30.205 6.139 -31.680 1.00 93.81 290 GLU A C 1
ATOM 2303 O O . GLU A 1 290 ? 30.629 5.160 -32.282 1.00 93.81 290 GLU A O 1
ATOM 2308 N N . TRP A 1 291 ? 30.803 6.615 -30.582 1.00 93.25 291 TRP A N 1
ATOM 2309 C CA . TRP A 1 291 ? 32.003 6.008 -30.005 1.00 93.25 291 TRP A CA 1
ATOM 2310 C C . TRP A 1 291 ? 31.788 4.547 -29.579 1.00 93.25 291 TRP A C 1
ATOM 2312 O O . TRP A 1 291 ? 32.722 3.750 -29.631 1.00 93.25 291 TRP A O 1
ATOM 2322 N N . ALA A 1 292 ? 30.580 4.196 -29.126 1.00 90.62 292 ALA A N 1
ATOM 2323 C CA . ALA A 1 292 ? 30.262 2.860 -28.628 1.00 90.62 292 ALA A CA 1
ATOM 2324 C C . ALA A 1 292 ? 29.975 1.843 -29.743 1.00 90.62 292 ALA A C 1
ATOM 2326 O O . ALA A 1 292 ? 29.970 0.650 -29.447 1.00 90.62 292 ALA A O 1
ATOM 2327 N N . GLU A 1 293 ? 29.728 2.305 -30.976 1.00 93.00 293 GLU A N 1
ATOM 2328 C CA . GLU A 1 293 ? 29.412 1.483 -32.155 1.00 93.00 293 GLU A CA 1
ATOM 2329 C C . GLU A 1 293 ? 28.414 0.343 -31.839 1.00 93.00 293 GLU A C 1
ATOM 2331 O O . GLU A 1 293 ? 28.750 -0.840 -31.953 1.00 93.00 293 GLU A O 1
ATOM 2336 N N . PRO A 1 294 ? 27.184 0.663 -31.384 1.00 91.62 294 PRO A N 1
ATOM 2337 C CA . PRO A 1 294 ? 26.241 -0.348 -30.921 1.00 91.62 294 PRO A CA 1
ATOM 2338 C C . PRO A 1 294 ? 25.839 -1.296 -32.058 1.00 91.62 294 PRO A C 1
ATOM 2340 O O . PRO A 1 294 ? 25.292 -0.870 -33.076 1.00 91.62 294 PRO A O 1
ATOM 2343 N N . THR A 1 295 ? 26.057 -2.595 -31.859 1.00 92.56 295 THR A N 1
ATOM 2344 C CA . THR A 1 295 ? 25.529 -3.646 -32.740 1.00 92.56 295 THR A CA 1
ATOM 2345 C C . THR A 1 295 ? 24.151 -4.115 -32.255 1.00 92.56 295 THR A C 1
ATOM 2347 O O . THR A 1 295 ? 23.828 -3.926 -31.074 1.00 92.56 295 THR A O 1
ATOM 2350 N N . PRO A 1 296 ? 23.327 -4.752 -33.112 1.00 90.50 296 PRO A N 1
ATOM 2351 C CA . PRO A 1 296 ? 22.048 -5.326 -32.692 1.00 90.50 296 PRO A CA 1
ATOM 2352 C C . PRO A 1 296 ? 22.175 -6.284 -31.501 1.00 90.50 296 PRO A C 1
ATOM 2354 O O . PRO A 1 296 ? 21.324 -6.279 -30.615 1.00 90.50 296 PRO A O 1
ATOM 2357 N N . GLU A 1 297 ? 23.261 -7.058 -31.434 1.00 89.06 297 GLU A N 1
ATOM 2358 C CA . GLU A 1 297 ? 23.549 -7.968 -30.322 1.00 89.06 297 GLU A CA 1
ATOM 2359 C C . GLU A 1 297 ? 23.840 -7.199 -29.032 1.00 89.06 297 GLU A C 1
ATOM 2361 O O . GLU A 1 297 ? 23.248 -7.500 -28.000 1.00 89.06 297 GLU A O 1
ATOM 2366 N N . LEU A 1 298 ? 24.691 -6.164 -29.088 1.00 87.94 298 LEU A N 1
ATOM 2367 C CA . LEU A 1 298 ? 25.004 -5.329 -27.922 1.00 87.94 298 LEU A CA 1
ATOM 2368 C C . LEU A 1 298 ? 23.767 -4.599 -27.390 1.00 87.94 298 LEU A C 1
ATOM 2370 O O . LEU A 1 298 ? 23.612 -4.446 -26.179 1.00 87.94 298 LEU A O 1
ATOM 2374 N N . LEU A 1 299 ? 22.884 -4.150 -28.283 1.00 87.88 299 LEU A N 1
ATOM 2375 C CA . LEU A 1 299 ? 21.617 -3.529 -27.907 1.00 87.88 299 LEU A CA 1
ATOM 2376 C C . LEU A 1 299 ? 20.646 -4.558 -27.318 1.00 87.88 299 LEU A C 1
ATOM 2378 O O . LEU A 1 299 ? 20.065 -4.297 -26.269 1.00 87.88 299 LEU A O 1
ATOM 2382 N N . GLY A 1 300 ? 20.521 -5.738 -27.932 1.00 85.25 300 GLY A N 1
ATOM 2383 C CA . GLY A 1 300 ? 19.739 -6.859 -27.401 1.00 85.25 300 GLY A CA 1
ATOM 2384 C C . GLY A 1 300 ? 20.168 -7.245 -25.984 1.00 85.25 300 GLY A C 1
ATOM 2385 O O . GLY A 1 300 ? 19.335 -7.324 -25.078 1.00 85.25 300 GLY A O 1
ATOM 2386 N N . ASP A 1 301 ? 21.475 -7.376 -25.767 1.00 83.69 301 ASP A N 1
ATOM 2387 C CA . ASP A 1 301 ? 22.061 -7.647 -24.455 1.00 83.69 301 ASP A CA 1
ATOM 2388 C C . ASP A 1 301 ? 21.842 -6.489 -23.474 1.00 83.69 301 ASP A C 1
ATOM 2390 O O . ASP A 1 301 ? 21.601 -6.727 -22.293 1.00 83.69 301 ASP A O 1
ATOM 2394 N N . ALA A 1 302 ? 21.883 -5.233 -23.930 1.00 83.69 302 ALA A N 1
ATOM 2395 C CA . ALA A 1 302 ? 21.584 -4.074 -23.088 1.00 83.69 302 ALA A CA 1
ATOM 2396 C C . ALA A 1 302 ? 20.112 -4.029 -22.641 1.00 83.69 302 ALA A C 1
ATOM 2398 O O . ALA A 1 302 ? 19.823 -3.513 -21.560 1.00 83.69 302 ALA A O 1
ATOM 2399 N N . TYR A 1 303 ? 19.192 -4.585 -23.435 1.00 81.75 303 TYR A N 1
ATOM 2400 C CA . TYR A 1 303 ? 17.776 -4.690 -23.082 1.00 81.75 303 TYR A CA 1
ATOM 2401 C C . TYR A 1 303 ? 17.492 -5.823 -22.085 1.00 81.75 303 TYR A C 1
ATOM 2403 O O . TYR A 1 303 ? 16.700 -5.633 -21.164 1.00 81.75 303 TYR A O 1
ATOM 2411 N N . LEU A 1 304 ? 18.167 -6.970 -22.222 1.00 71.88 304 LEU A N 1
ATOM 2412 C CA . LEU A 1 304 ? 18.000 -8.140 -21.342 1.00 71.88 304 LEU A CA 1
ATOM 2413 C C . LEU A 1 304 ? 18.861 -8.056 -20.067 1.00 71.88 304 LEU A C 1
ATOM 2415 O O . LEU A 1 304 ? 18.522 -8.580 -19.003 1.00 71.88 304 LEU A O 1
ATOM 2419 N N . GLY A 1 305 ? 20.000 -7.374 -20.155 1.00 59.50 305 GLY A N 1
ATOM 2420 C CA . GLY A 1 305 ? 21.043 -7.288 -19.142 1.00 59.50 305 GLY A CA 1
ATOM 2421 C C . GLY A 1 305 ? 20.739 -6.301 -18.018 1.00 59.50 305 GLY A C 1
ATOM 2422 O O . GLY A 1 305 ? 21.549 -5.420 -17.752 1.00 59.50 305 GLY A O 1
ATOM 2423 N N . LYS A 1 306 ? 19.632 -6.513 -17.294 1.00 49.62 306 LYS A N 1
ATOM 2424 C CA . LYS A 1 306 ? 19.185 -5.751 -16.109 1.00 49.62 306 LYS A CA 1
ATOM 2425 C C . LYS A 1 306 ? 18.725 -4.330 -16.452 1.00 49.62 306 LYS A C 1
ATOM 2427 O O . LYS A 1 306 ? 19.478 -3.541 -17.004 1.00 49.62 306 LYS A O 1
ATOM 2432 N N . GLY A 1 307 ? 17.554 -3.933 -15.942 1.00 42.22 307 GLY A N 1
ATOM 2433 C CA . GLY A 1 307 ? 17.026 -2.552 -15.924 1.00 42.22 307 GLY A CA 1
ATOM 2434 C C . GLY A 1 307 ? 17.877 -1.513 -15.163 1.00 42.22 307 GLY A C 1
ATOM 2435 O O . GLY A 1 307 ? 17.378 -0.509 -14.666 1.00 42.22 307 GLY A O 1
ATOM 2436 N N . THR A 1 308 ? 19.181 -1.745 -15.056 1.00 39.28 308 THR A N 1
ATOM 2437 C CA . THR A 1 308 ? 20.203 -0.762 -14.741 1.00 39.28 308 THR A CA 1
ATOM 2438 C C . THR A 1 308 ? 21.256 -0.877 -15.831 1.00 39.28 308 THR A C 1
ATOM 2440 O O . THR A 1 308 ? 22.045 -1.819 -15.824 1.00 39.28 308 THR A O 1
ATOM 2443 N N . LEU A 1 309 ? 21.305 0.103 -16.734 1.00 38.56 309 LEU A N 1
ATOM 2444 C CA . LEU A 1 309 ? 22.484 0.405 -17.543 1.00 38.56 309 LEU A CA 1
ATOM 2445 C C . LEU A 1 309 ? 23.668 0.665 -16.595 1.00 38.56 309 LEU A C 1
ATOM 2447 O O . LEU A 1 309 ? 24.071 1.798 -16.344 1.00 38.56 309 LEU A O 1
ATOM 2451 N N . LYS A 1 310 ? 24.271 -0.389 -16.044 1.00 40.81 310 LYS A N 1
ATOM 2452 C CA . LYS A 1 310 ? 25.680 -0.354 -15.692 1.00 40.81 310 LYS A CA 1
ATOM 2453 C C . LYS A 1 310 ? 26.399 -0.487 -17.021 1.00 40.81 310 LYS A C 1
ATOM 2455 O O . LYS A 1 310 ? 26.851 -1.569 -17.374 1.00 40.81 310 LYS A O 1
ATOM 2460 N N . LEU A 1 311 ? 26.534 0.648 -17.708 1.00 41.53 311 LEU A N 1
ATOM 2461 C CA . LEU A 1 311 ? 27.595 0.946 -18.673 1.00 41.53 311 LEU A CA 1
ATOM 2462 C C . LEU A 1 311 ? 28.958 0.810 -17.961 1.00 41.53 311 LEU A C 1
ATOM 2464 O O . LEU A 1 311 ? 29.730 1.748 -17.796 1.00 41.53 311 LEU A O 1
ATOM 2468 N N . LYS A 1 312 ? 29.255 -0.388 -17.459 1.00 35.62 312 LYS A N 1
ATOM 2469 C CA . LYS A 1 312 ? 30.535 -0.799 -16.893 1.00 35.62 312 LYS A CA 1
ATOM 2470 C C . LYS A 1 312 ? 31.438 -1.237 -18.047 1.00 35.62 312 LYS A C 1
ATOM 2472 O O . LYS A 1 312 ? 31.935 -2.351 -18.037 1.00 35.62 312 LYS A O 1
ATOM 2477 N N . ALA A 1 313 ? 31.610 -0.378 -19.051 1.00 36.28 313 ALA A N 1
ATOM 2478 C CA . ALA A 1 313 ? 32.611 -0.538 -20.110 1.00 36.28 313 ALA A CA 1
ATOM 2479 C C . ALA A 1 313 ? 32.714 0.721 -20.997 1.00 36.28 313 ALA A C 1
ATOM 2481 O O . ALA A 1 313 ? 32.674 0.629 -22.213 1.00 36.28 313 ALA A O 1
ATOM 2482 N N . LEU A 1 314 ? 32.877 1.903 -20.392 1.00 39.06 314 LEU A N 1
ATOM 2483 C CA . LEU A 1 314 ? 33.601 3.022 -21.029 1.00 39.06 314 LEU A CA 1
ATOM 2484 C C . LEU A 1 314 ? 34.940 3.303 -20.334 1.00 39.06 314 LEU A C 1
ATOM 2486 O O . LEU A 1 314 ? 35.648 4.247 -20.670 1.00 39.06 314 LEU A O 1
ATOM 2490 N N . THR A 1 315 ? 35.328 2.475 -19.360 1.00 35.16 315 THR A N 1
ATOM 2491 C CA . THR A 1 315 ? 36.668 2.513 -18.774 1.00 35.16 315 THR A CA 1
ATOM 2492 C C . THR A 1 315 ? 37.540 1.486 -19.484 1.00 35.16 315 THR A C 1
ATOM 2494 O O . THR A 1 315 ? 37.607 0.322 -19.102 1.00 35.16 315 THR A O 1
ATOM 2497 N N . VAL A 1 316 ? 38.148 1.954 -20.574 1.00 41.31 316 VAL A N 1
ATOM 2498 C CA . VAL A 1 316 ? 39.500 1.627 -21.047 1.00 41.31 316 VAL A CA 1
ATOM 2499 C C . VAL A 1 316 ? 40.035 0.271 -20.578 1.00 41.31 316 VAL A C 1
ATOM 2501 O O . VAL A 1 316 ? 40.674 0.158 -19.537 1.00 41.31 316 VAL A O 1
ATOM 2504 N N . THR A 1 317 ? 39.897 -0.742 -21.426 1.00 42.72 317 THR A N 1
ATOM 2505 C CA . THR A 1 317 ? 40.926 -1.780 -21.534 1.00 42.72 317 THR A CA 1
ATOM 2506 C C . THR A 1 317 ? 41.161 -2.112 -22.998 1.00 42.72 317 THR A C 1
ATOM 2508 O O . THR A 1 317 ? 40.555 -3.021 -23.550 1.00 42.72 317 THR A O 1
ATOM 2511 N N . ARG A 1 318 ? 42.121 -1.417 -23.619 1.00 40.88 318 ARG A N 1
ATOM 2512 C CA . ARG A 1 318 ? 43.102 -2.112 -24.458 1.00 40.88 318 ARG A CA 1
ATOM 2513 C C . ARG A 1 318 ? 44.333 -1.257 -24.746 1.00 40.88 318 ARG A C 1
ATOM 2515 O O . ARG A 1 318 ? 44.266 -0.268 -25.454 1.00 40.88 318 ARG A O 1
ATOM 2522 N N . ASN A 1 319 ? 45.452 -1.723 -24.198 1.00 39.41 319 ASN A N 1
ATOM 2523 C CA . ASN A 1 319 ? 46.749 -1.829 -24.863 1.00 39.41 319 ASN A CA 1
ATOM 2524 C C . ASN A 1 319 ? 47.194 -0.646 -25.734 1.00 39.41 319 ASN A C 1
ATOM 2526 O O . ASN A 1 319 ? 46.899 -0.604 -26.924 1.00 39.41 319 ASN A O 1
ATOM 2530 N N . GLY A 1 320 ? 48.057 0.208 -25.185 1.00 34.03 320 GLY A N 1
ATOM 2531 C CA . GLY A 1 320 ? 48.880 1.088 -26.011 1.00 34.03 320 GLY A CA 1
ATOM 2532 C C . GLY A 1 320 ? 49.491 2.230 -25.223 1.00 34.03 320 GLY A C 1
ATOM 2533 O O . GLY A 1 320 ? 48.879 3.275 -25.071 1.00 34.03 320 GLY A O 1
ATOM 2534 N N . ALA A 1 321 ? 50.692 2.001 -24.705 1.00 32.97 321 ALA A N 1
ATOM 2535 C CA . ALA A 1 321 ? 51.536 2.965 -24.018 1.00 32.97 321 ALA A CA 1
ATOM 2536 C C . ALA A 1 321 ? 51.549 4.373 -24.643 1.00 32.97 321 ALA A C 1
ATOM 2538 O O . ALA A 1 321 ? 51.870 4.497 -25.817 1.00 32.97 321 ALA A O 1
ATOM 2539 N N . VAL A 1 322 ? 51.394 5.409 -23.811 1.00 26.48 322 VAL A N 1
ATOM 2540 C CA . VAL A 1 322 ? 52.433 6.439 -23.640 1.00 26.48 322 VAL A CA 1
ATOM 2541 C C . VAL A 1 322 ? 52.446 6.849 -22.170 1.00 26.48 322 VAL A C 1
ATOM 2543 O O . VAL A 1 322 ? 51.495 7.423 -21.646 1.00 26.48 322 VAL A O 1
ATOM 2546 N N . ALA A 1 323 ? 53.550 6.528 -21.504 1.00 34.88 323 ALA A N 1
ATOM 2547 C CA . ALA A 1 323 ? 53.936 7.178 -20.271 1.00 34.88 323 ALA A CA 1
ATOM 2548 C C . ALA A 1 323 ? 54.308 8.632 -20.583 1.00 34.88 323 ALA A C 1
ATOM 2550 O O . ALA A 1 323 ? 55.238 8.861 -21.348 1.00 34.88 323 ALA A O 1
ATOM 2551 N N . CYS A 1 324 ? 53.638 9.587 -19.946 1.00 25.36 324 CYS A N 1
ATOM 2552 C CA . CYS A 1 324 ? 54.225 10.885 -19.639 1.00 25.36 324 CYS A CA 1
ATOM 2553 C C . CYS A 1 324 ? 53.796 11.278 -18.226 1.00 25.36 324 CYS A C 1
ATOM 2555 O O . CYS A 1 324 ? 52.676 11.710 -17.980 1.00 25.36 324 CYS A O 1
ATOM 2557 N N . THR A 1 325 ? 54.719 11.059 -17.297 1.00 29.28 325 THR A N 1
ATOM 2558 C CA . THR A 1 325 ? 54.790 11.703 -15.988 1.00 29.28 325 THR A CA 1
ATOM 2559 C C . THR A 1 325 ? 55.089 13.192 -16.154 1.00 29.28 325 THR A C 1
ATOM 2561 O O . THR A 1 325 ? 56.154 13.518 -16.681 1.00 29.28 325 THR A O 1
ATOM 2564 N N . ALA A 1 326 ? 54.181 14.046 -15.684 1.00 33.59 326 ALA A N 1
ATOM 2565 C CA . ALA A 1 326 ? 54.389 15.277 -14.904 1.00 33.59 326 ALA A CA 1
ATOM 2566 C C . ALA A 1 326 ? 53.057 16.034 -14.838 1.00 33.59 326 ALA A C 1
ATOM 2568 O O . ALA A 1 326 ? 52.538 16.389 -15.918 1.00 33.59 326 ALA A O 1
#

Organism: NCBI:txid2562237

Mean predicted aligned error: 10.8 Å

Foldseek 3Di:
DDPPDPCPVVPPVVLVVLLVVLVVVLWDKDKDAALAWPDAFFDFDQKKKWWAAAKKAKAQHRPDGDDIDGRDGAIPDPLNLPDGRDGHRIIMGGNHTTMMIIHGNVSNCVSQDPDPDDPPDPPDDDNPVVVNLQVVQLSVQLCVQLVVCVVVVVPDPNRVSNVVSNVVSLVPGPVSCVVVVDPLLPPVPDDLVVLVPDPPADAQLNVLVCLLPDPDDDDLVNVLSHDSLLVCCNHNCNSVVNVVVSVLLSLVLQLVSCLSNVNLCSNQVVPDDVRGDDPVNSVVSNVVCVVVVDDSVNSSCCSVVDPDPPPVPPPDDDDDDDDDDD

Radius of gyration: 29.06 Å; Cα contacts (8 Å, |Δi|>4): 385; chains: 1; bounding box: 84×60×78 Å

Nearest PDB structures (foldseek):
  7t4v-assembly2_B  TM=6.841E-01  e=2.585E-06  Homo sapiens
  7ssb-assembly1_A  TM=7.486E-01  e=1.242E-05  Homo sapiens
  4qx5-assembly1_A  TM=8.050E-01  e=2.209E-05  Homo sapiens
  6cjt-assembly1_A  TM=8.521E-01  e=1.179E-04  Spirochaeta thermophila DSM 6578
  8ev9-assembly1_D  TM=5.975E-01  e=1.453E-04  Homo sapiens

Secondary structure (DSSP, 8-state):
------GGGTHHHHHHHHHHHHHHHHPEEEEE-TT-EEE-TTSB--EEEEEEESEEEEESSTT--SEEEES---EE-GGGGTSTTPBPSSEEEESSSEEEEEEEHHHHHHHH---TT-TTS-S-----HHHHHHHHHHHHHHHHHHHHHHHTT--S-HHHHHHHHHHHHHHT-HHHHHHS--GGG-TTT---HHHHTSTTPPPHHHHHHHHHH--SPPPHHHHHHH-GGG-TTTSHHHHHT-HHHHHHHHHHHHHHHHHHTT-HHHHHTTS-GGGPPPHHHHHHHHHHHHHH---HHHHHHHHHS-SS-----SS--S--------